Protein AF-T0L2G1-F1 (afdb_monomer_lite)

pLDDT: mean 83.81, std 11.99, range [35.91, 97.44]

Organism: NCBI:txid1037528

Radius of gyration: 76.55 Å; chains: 1; bounding box: 143×34×205 Å

Secondary structure (DSSP, 8-state):
---------HHHHHHHHHHHHHHHHHHHHHHHHHHHHHHHHHHHHHHHSTHHHHHHHHHHHHHHHHHHHHHHHHHHHHHHHHHHHH--TTS-------PPPHHHHHHHHHHHHHHHHHS---HHHHHHHHHHHHHHHHHHHHHHHHHHHHHHHHHHHHHHHHHHHHHHHHHHHHHHHHHHHHHHHHHHHHHHHS--PPPHHHHHHHHHHHHHHHHHHHHHHHHHHHHHHHHHHHHHHHHHHHHHHHHHHHHHHHHHHHHHHHHHHHHHHHHHHHHHH--THHHHHHHHHHHT----TTPBP---HHHHHHHHHTTPPPPSBGGGHHHHHHHHHHHHHHHHHHHHHHHHHHHHHHHHHHHHHHHHHT-

Structure (mmCIF, N/CA/C/O backbone):
data_AF-T0L2G1-F1
#
_entry.id   AF-T0L2G1-F1
#
loop_
_atom_site.group_PDB
_atom_site.id
_atom_site.type_symbol
_atom_site.label_atom_id
_atom_site.label_alt_id
_atom_site.label_comp_id
_atom_site.label_asym_id
_atom_site.label_entity_id
_atom_site.label_seq_id
_atom_site.pdbx_PDB_ins_code
_atom_site.Cartn_x
_atom_site.Cartn_y
_atom_site.Cartn_z
_atom_site.occupancy
_atom_site.B_iso_or_equiv
_atom_site.auth_seq_id
_atom_site.auth_comp_id
_atom_site.auth_asym_id
_atom_site.auth_atom_id
_atom_site.pdbx_PDB_model_num
ATOM 1 N N . MET A 1 1 ? -3.643 -5.800 53.943 1.00 37.44 1 MET A N 1
ATOM 2 C CA . MET A 1 1 ? -3.840 -4.510 53.245 1.00 37.44 1 MET A CA 1
ATOM 3 C C . MET A 1 1 ? -4.304 -4.781 51.818 1.00 37.44 1 MET A C 1
ATOM 5 O O . MET A 1 1 ? -3.492 -5.154 50.983 1.00 37.44 1 MET A O 1
ATOM 9 N N . LYS A 1 2 ? -5.612 -4.693 51.537 1.00 39.41 2 LYS A N 1
ATOM 10 C CA . LYS A 1 2 ? -6.119 -4.782 50.158 1.00 39.41 2 LYS A CA 1
ATOM 11 C C . LYS A 1 2 ? -6.003 -3.393 49.535 1.00 39.41 2 LYS A C 1
ATOM 13 O O . LYS A 1 2 ? -6.770 -2.500 49.874 1.00 39.41 2 LYS A O 1
ATOM 18 N N . SER A 1 3 ? -4.991 -3.226 48.688 1.00 35.91 3 SER A N 1
ATOM 19 C CA . SER A 1 3 ? -4.792 -2.050 47.841 1.00 35.91 3 SER A CA 1
ATOM 20 C C . SER A 1 3 ? -6.025 -1.866 46.951 1.00 35.91 3 SER A C 1
ATOM 22 O O . SER A 1 3 ? -6.256 -2.619 46.004 1.00 35.91 3 SER A O 1
ATOM 24 N N . SER A 1 4 ? -6.865 -0.901 47.323 1.00 38.59 4 SER A N 1
ATOM 25 C CA . SER A 1 4 ? -7.976 -0.405 46.519 1.00 38.59 4 SER A CA 1
ATOM 26 C C . SER A 1 4 ? -7.384 0.343 45.327 1.00 38.59 4 SER A C 1
ATOM 28 O O . SER A 1 4 ? -7.098 1.536 45.424 1.00 38.59 4 SER A O 1
ATOM 30 N N . LYS A 1 5 ? -7.166 -0.361 44.208 1.00 43.75 5 LYS A N 1
ATOM 31 C CA . LYS A 1 5 ? -6.850 0.293 42.933 1.00 43.75 5 LYS A CA 1
ATOM 32 C C . LYS A 1 5 ? -7.936 1.342 42.641 1.00 43.75 5 LYS A C 1
ATOM 34 O O . LYS A 1 5 ? -9.118 1.018 42.787 1.00 43.75 5 LYS A O 1
ATOM 39 N N . PRO A 1 6 ? -7.564 2.573 42.256 1.00 45.31 6 PRO A N 1
ATOM 40 C CA . PRO A 1 6 ? -8.529 3.620 41.954 1.00 45.31 6 PRO A CA 1
ATOM 41 C C . PRO A 1 6 ? -9.459 3.126 40.842 1.00 45.31 6 PRO A C 1
ATOM 43 O O . PRO A 1 6 ? -9.000 2.732 39.772 1.00 45.31 6 PRO A O 1
ATOM 46 N N . GLN A 1 7 ? -10.764 3.076 41.116 1.00 56.44 7 GLN A N 1
ATOM 47 C CA . GLN A 1 7 ? -11.756 2.678 40.123 1.00 56.44 7 GLN A CA 1
ATOM 48 C C . GLN A 1 7 ? -11.856 3.774 39.063 1.00 56.44 7 GLN A C 1
ATOM 50 O O . GLN A 1 7 ? -12.492 4.807 39.268 1.00 56.44 7 GLN A O 1
ATOM 55 N N . ILE A 1 8 ? -11.208 3.547 37.924 1.00 66.75 8 ILE A N 1
ATOM 56 C CA . ILE A 1 8 ? -11.302 4.422 36.761 1.00 66.75 8 ILE A CA 1
ATOM 57 C C . ILE A 1 8 ? -12.740 4.344 36.229 1.00 66.75 8 ILE A C 1
ATOM 59 O O . ILE A 1 8 ? -13.276 3.269 35.954 1.00 66.75 8 ILE A O 1
ATOM 63 N N . GLY A 1 9 ? -13.400 5.498 36.126 1.00 78.19 9 GLY A N 1
ATOM 64 C CA . GLY A 1 9 ? -14.769 5.582 35.629 1.00 78.19 9 GLY A CA 1
ATOM 65 C C . GLY A 1 9 ? -14.863 5.242 34.138 1.00 78.19 9 GLY A C 1
ATOM 66 O O . GLY A 1 9 ? -13.957 5.519 33.357 1.00 78.19 9 GLY A O 1
ATOM 67 N N . MET A 1 10 ? -16.010 4.717 33.700 1.00 83.69 10 MET A N 1
ATOM 68 C CA . MET A 1 10 ? -16.223 4.287 32.308 1.00 83.69 10 MET A CA 1
ATOM 69 C C . MET A 1 10 ? -16.068 5.410 31.266 1.00 83.69 10 MET A C 1
ATOM 71 O O . MET A 1 10 ? -15.786 5.136 30.102 1.00 83.69 10 MET A O 1
ATOM 75 N N . LYS A 1 11 ? -16.228 6.678 31.671 1.00 86.25 11 LYS A N 1
ATOM 76 C CA . LYS A 1 11 ? -15.910 7.843 30.828 1.00 86.25 11 LYS A CA 1
ATOM 77 C C . LYS A 1 11 ? -14.403 7.980 30.585 1.00 86.25 11 LYS A C 1
ATOM 79 O O . LYS A 1 11 ? -14.011 8.211 29.449 1.00 86.25 11 LYS A O 1
ATOM 84 N N . ALA A 1 12 ? -13.580 7.787 31.615 1.00 88.94 12 ALA A N 1
ATOM 85 C CA . ALA A 1 12 ? -12.127 7.881 31.509 1.00 88.94 12 ALA A CA 1
ATOM 86 C C . ALA A 1 12 ? -11.549 6.750 30.642 1.00 88.94 12 ALA A C 1
ATOM 88 O O . ALA A 1 12 ? -10.765 7.032 29.746 1.00 88.94 12 ALA A O 1
ATOM 89 N N . LEU A 1 13 ? -12.037 5.509 30.795 1.00 89.75 13 LEU A N 1
ATOM 90 C CA . LEU A 1 13 ? -11.637 4.387 29.924 1.00 89.75 13 LEU A CA 1
ATOM 91 C C . LEU A 1 13 ? -11.962 4.644 28.442 1.00 89.75 13 LEU A C 1
ATOM 93 O O . LEU A 1 13 ? -11.184 4.305 27.554 1.00 89.75 13 LEU A O 1
ATOM 97 N N . LYS A 1 14 ? -13.124 5.250 28.158 1.00 88.81 14 LYS A N 1
ATOM 98 C CA . LYS A 1 14 ? -13.506 5.623 26.788 1.00 88.81 14 LYS A CA 1
ATOM 99 C C . LYS A 1 14 ? -12.628 6.739 26.227 1.00 88.81 14 LYS A C 1
ATOM 101 O O . LYS A 1 14 ? -12.286 6.671 25.052 1.00 88.81 14 LYS A O 1
ATOM 106 N N . GLN A 1 15 ? -12.289 7.739 27.040 1.00 91.94 15 GLN A N 1
ATOM 107 C CA . GLN A 1 15 ? -11.407 8.825 26.619 1.00 91.94 15 GLN A CA 1
ATOM 108 C C . GLN A 1 15 ? -10.004 8.298 26.308 1.00 91.94 15 GLN A C 1
ATOM 110 O O . GLN A 1 15 ? -9.495 8.554 25.226 1.00 91.94 15 GLN A O 1
ATOM 115 N N . GLU A 1 16 ? -9.448 7.452 27.177 1.00 93.06 16 GLU A N 1
ATOM 116 C CA . GLU A 1 16 ? -8.145 6.818 26.953 1.00 93.06 16 GLU A CA 1
ATOM 117 C C . GLU A 1 16 ? -8.124 5.996 25.652 1.00 93.06 16 GLU A C 1
ATOM 119 O O . GLU A 1 16 ? -7.156 6.033 24.899 1.00 93.06 16 GLU A O 1
ATOM 124 N N . MET A 1 17 ? -9.221 5.306 25.327 1.00 91.94 17 MET A N 1
ATOM 125 C CA . MET A 1 17 ? -9.374 4.622 24.039 1.00 91.94 17 MET A CA 1
ATOM 126 C C . MET A 1 17 ? -9.345 5.572 22.832 1.00 91.94 17 MET A C 1
ATOM 128 O O . MET A 1 17 ? -8.819 5.204 21.781 1.00 91.94 17 MET A O 1
ATOM 132 N N . ILE A 1 18 ? -9.954 6.754 22.945 1.00 92.88 18 ILE A N 1
ATOM 133 C CA . ILE A 1 18 ? -9.951 7.766 21.880 1.00 92.88 18 ILE A CA 1
ATOM 134 C C . ILE A 1 18 ? -8.536 8.322 21.708 1.00 92.88 18 ILE A C 1
ATOM 136 O O . ILE A 1 18 ? -8.046 8.388 20.581 1.00 92.88 18 ILE A O 1
ATOM 140 N N . ASP A 1 19 ? -7.868 8.641 22.815 1.00 93.75 19 ASP A N 1
ATOM 141 C CA . ASP A 1 19 ? -6.513 9.192 22.819 1.00 93.75 19 ASP A CA 1
ATOM 142 C C . ASP A 1 19 ? -5.513 8.192 22.213 1.00 93.75 19 ASP A C 1
ATOM 144 O O . ASP A 1 19 ? -4.744 8.549 21.322 1.00 93.75 19 ASP A O 1
ATOM 148 N N . LEU A 1 20 ? -5.603 6.905 22.582 1.00 93.81 20 LEU A N 1
ATOM 149 C CA . LEU A 1 20 ? -4.788 5.841 21.982 1.00 93.81 20 LEU A CA 1
ATOM 150 C C . LEU A 1 20 ? -4.988 5.735 20.469 1.00 93.81 20 LEU A C 1
ATOM 152 O O . LEU A 1 20 ? -4.020 5.548 19.736 1.00 93.81 20 LEU A O 1
ATOM 156 N N . LYS A 1 21 ? -6.226 5.855 19.978 1.00 92.31 21 LYS A N 1
ATOM 157 C CA . LYS A 1 21 ? -6.499 5.820 18.533 1.00 92.31 21 LYS A CA 1
ATOM 158 C C . LYS A 1 21 ? -5.936 7.042 17.814 1.00 92.31 21 LYS A C 1
ATOM 160 O O . LYS A 1 21 ? -5.400 6.898 16.717 1.00 92.31 21 LYS A O 1
ATOM 165 N N . ALA A 1 22 ? -6.033 8.220 18.425 1.00 94.19 22 ALA A N 1
ATOM 166 C CA . ALA A 1 22 ? -5.450 9.440 17.880 1.00 94.19 22 ALA A CA 1
ATOM 167 C C . ALA A 1 22 ? -3.919 9.339 17.797 1.00 94.19 22 ALA A C 1
ATOM 169 O O . ALA A 1 22 ? -3.332 9.688 16.776 1.00 94.19 22 ALA A O 1
ATOM 170 N N . ASP A 1 23 ? -3.268 8.802 18.826 1.00 93.19 23 ASP A N 1
ATOM 171 C CA . ASP A 1 23 ? -1.816 8.618 18.831 1.00 93.19 23 ASP A CA 1
ATOM 172 C C . ASP A 1 23 ? -1.356 7.529 17.850 1.00 93.19 23 ASP A C 1
ATOM 174 O O . ASP A 1 23 ? -0.363 7.721 17.148 1.00 93.19 23 ASP A O 1
ATOM 178 N N . GLN A 1 24 ? -2.116 6.435 17.700 1.00 92.81 24 GLN A N 1
ATOM 179 C CA . GLN A 1 24 ? -1.870 5.453 16.635 1.00 92.81 24 GLN A CA 1
ATOM 180 C C . GLN A 1 24 ? -1.918 6.101 15.241 1.00 92.81 24 GLN A C 1
ATOM 182 O O . GLN A 1 24 ? -1.085 5.774 14.396 1.00 92.81 24 GLN A O 1
ATOM 187 N N . HIS A 1 25 ? -2.858 7.024 15.005 1.00 93.81 25 HIS A N 1
ATOM 188 C CA . HIS A 1 25 ? -2.949 7.760 13.742 1.00 93.81 25 HIS A CA 1
ATOM 189 C C . HIS A 1 25 ? -1.744 8.682 13.523 1.00 93.81 25 HIS A C 1
ATOM 191 O O . HIS A 1 25 ? -1.166 8.684 12.438 1.00 93.81 25 HIS A O 1
ATOM 197 N N . LYS A 1 26 ? -1.304 9.411 14.557 1.00 95.56 26 LYS A N 1
ATOM 198 C CA . LYS A 1 26 ? -0.092 10.247 14.480 1.00 95.56 26 LYS A CA 1
ATOM 199 C C . LYS A 1 26 ? 1.146 9.424 14.126 1.00 95.56 26 LYS A C 1
ATOM 201 O O . LYS A 1 26 ? 1.966 9.864 13.326 1.00 95.56 26 LYS A O 1
ATOM 206 N N . PHE A 1 27 ? 1.288 8.222 14.690 1.00 94.00 27 PHE A N 1
ATOM 207 C CA . PHE A 1 27 ? 2.389 7.329 14.322 1.00 94.00 27 PHE A CA 1
ATOM 208 C C . PHE A 1 27 ? 2.310 6.881 12.861 1.00 94.00 27 PHE A C 1
ATOM 210 O O . PHE A 1 27 ? 3.346 6.802 12.208 1.00 94.00 27 PHE A O 1
ATOM 217 N N . ASP A 1 28 ? 1.113 6.640 12.321 1.00 93.69 28 ASP A N 1
ATOM 218 C CA . ASP A 1 28 ? 0.946 6.310 10.900 1.00 93.69 28 ASP A CA 1
ATOM 219 C C . ASP A 1 28 ? 1.347 7.464 9.977 1.00 93.69 28 ASP A C 1
ATOM 221 O O . ASP A 1 28 ? 1.986 7.236 8.948 1.00 93.69 28 ASP A O 1
ATOM 225 N N . GLU A 1 29 ? 1.020 8.701 10.345 1.00 96.25 29 GLU A N 1
ATOM 226 C CA . GLU A 1 29 ? 1.455 9.893 9.611 1.00 96.25 29 GLU A CA 1
ATOM 227 C C . GLU A 1 29 ? 2.978 10.061 9.658 1.00 96.25 29 GLU A C 1
ATOM 229 O O . GLU A 1 29 ? 3.604 10.248 8.615 1.00 96.25 29 GLU A O 1
ATOM 234 N N . GLN A 1 30 ? 3.591 9.911 10.837 1.00 95.69 30 GLN A N 1
ATOM 235 C CA . GLN A 1 30 ? 5.048 9.997 10.998 1.00 95.69 30 GLN A CA 1
ATOM 236 C C . GLN A 1 30 ? 5.790 8.897 10.232 1.00 95.69 30 GLN A C 1
ATOM 238 O O . GLN A 1 30 ? 6.819 9.163 9.612 1.00 95.69 30 GLN A O 1
ATOM 243 N N . ILE A 1 31 ? 5.270 7.664 10.236 1.00 95.88 31 ILE A N 1
ATOM 244 C CA . ILE A 1 31 ? 5.841 6.563 9.451 1.00 95.88 31 ILE A CA 1
ATOM 245 C C . ILE A 1 31 ? 5.812 6.913 7.962 1.00 95.88 31 ILE A C 1
ATOM 247 O O . ILE A 1 31 ? 6.848 6.809 7.309 1.00 95.88 31 ILE A O 1
ATOM 251 N N . LYS A 1 32 ? 4.672 7.387 7.441 1.00 96.50 32 LYS A N 1
ATOM 252 C CA . LYS A 1 32 ? 4.561 7.816 6.038 1.00 96.50 32 LYS A CA 1
ATOM 253 C C . LYS A 1 32 ? 5.524 8.954 5.707 1.00 96.50 32 LYS A C 1
ATOM 255 O O . LYS A 1 32 ? 6.138 8.951 4.645 1.00 96.50 32 LYS A O 1
ATOM 260 N N . GLU A 1 33 ? 5.682 9.921 6.607 1.00 96.81 33 GLU A N 1
ATOM 261 C CA . GLU A 1 33 ? 6.628 11.022 6.425 1.00 96.81 33 GLU A CA 1
ATOM 262 C C . GLU A 1 33 ? 8.075 10.512 6.329 1.00 96.81 33 GLU A C 1
ATOM 264 O O . GLU A 1 33 ? 8.823 10.924 5.441 1.00 96.81 33 GLU A O 1
ATOM 269 N N . TYR A 1 34 ? 8.479 9.587 7.205 1.00 96.06 34 TYR A N 1
ATOM 270 C CA . TYR A 1 34 ? 9.807 8.976 7.142 1.00 96.06 34 TYR A CA 1
ATOM 271 C C . TYR A 1 34 ? 10.000 8.110 5.896 1.00 96.06 34 TYR A C 1
ATOM 273 O O . TYR A 1 34 ? 11.074 8.161 5.299 1.00 96.06 34 TYR A O 1
ATOM 281 N N . GLU A 1 35 ? 8.983 7.364 5.464 1.00 95.06 35 GLU A N 1
ATOM 282 C CA . GLU A 1 35 ? 9.017 6.593 4.215 1.00 95.06 35 GLU A CA 1
ATOM 283 C C . GLU A 1 35 ? 9.220 7.515 3.002 1.00 95.06 35 GLU A C 1
ATOM 285 O O . GLU A 1 35 ? 10.118 7.270 2.192 1.00 95.06 35 GLU A O 1
ATOM 290 N N . ASN A 1 36 ? 8.497 8.637 2.936 1.00 95.69 36 ASN A N 1
ATOM 291 C CA . ASN A 1 36 ? 8.672 9.644 1.887 1.00 95.69 36 ASN A CA 1
ATOM 292 C C . ASN A 1 36 ? 10.082 10.259 1.905 1.00 95.69 36 ASN A C 1
ATOM 294 O O . ASN A 1 36 ? 10.729 10.348 0.862 1.00 95.69 36 ASN A O 1
ATOM 298 N N . LYS A 1 37 ? 10.609 10.615 3.086 1.00 95.00 37 LYS A N 1
ATOM 299 C CA . LYS A 1 37 ? 11.986 11.129 3.224 1.00 95.00 37 LYS A CA 1
ATOM 300 C C . LYS A 1 37 ? 13.028 10.112 2.762 1.00 95.00 37 LYS A C 1
ATOM 302 O O . LYS A 1 37 ? 13.999 10.482 2.107 1.00 95.00 37 LYS A O 1
ATOM 307 N N . ILE A 1 38 ? 12.834 8.828 3.068 1.00 93.06 38 ILE A N 1
ATOM 308 C CA . ILE A 1 38 ? 13.707 7.753 2.579 1.00 93.06 38 ILE A CA 1
ATOM 309 C C . ILE A 1 38 ? 13.689 7.699 1.049 1.00 93.06 38 ILE A C 1
ATOM 311 O O . ILE A 1 38 ? 14.748 7.559 0.434 1.00 93.06 38 ILE A O 1
ATOM 315 N N . GLU A 1 39 ? 12.518 7.801 0.419 1.00 92.50 39 GLU A N 1
ATOM 316 C CA . GLU A 1 39 ? 12.428 7.826 -1.041 1.00 92.50 39 GLU A CA 1
ATOM 317 C C . GLU A 1 39 ? 13.127 9.038 -1.655 1.00 92.50 39 GLU A C 1
ATOM 319 O O . GLU A 1 39 ? 13.846 8.892 -2.645 1.00 92.50 39 GLU A O 1
ATOM 324 N N . GLU A 1 40 ? 12.952 10.224 -1.077 1.00 93.25 40 GLU A N 1
ATOM 325 C CA . GLU A 1 40 ? 13.619 11.444 -1.536 1.00 93.25 40 GLU A CA 1
ATOM 326 C C . GLU A 1 40 ? 15.140 11.328 -1.447 1.00 93.25 40 GLU A C 1
ATOM 328 O O . GLU A 1 40 ? 15.833 11.633 -2.421 1.00 93.25 40 GLU A O 1
ATOM 333 N N . ILE A 1 41 ? 15.659 10.810 -0.330 1.00 90.88 41 ILE A N 1
ATOM 334 C CA . ILE A 1 41 ? 17.094 10.559 -0.158 1.00 90.88 41 ILE A CA 1
ATOM 335 C C . ILE A 1 41 ? 17.581 9.561 -1.207 1.00 90.88 41 ILE A C 1
ATOM 337 O O . ILE A 1 41 ? 18.552 9.843 -1.899 1.00 90.88 41 ILE A O 1
ATOM 341 N N . LYS A 1 42 ? 16.871 8.446 -1.425 1.00 89.00 42 LYS A N 1
ATOM 342 C CA . LYS A 1 42 ? 17.232 7.469 -2.468 1.00 89.00 42 LYS A CA 1
ATOM 343 C C . LYS A 1 42 ? 17.261 8.090 -3.866 1.00 89.00 42 LYS A C 1
ATOM 345 O O . LYS A 1 42 ? 18.154 7.781 -4.652 1.00 89.00 42 LYS A O 1
ATOM 350 N N . ARG A 1 43 ? 16.303 8.964 -4.196 1.00 89.06 43 ARG A N 1
ATOM 351 C CA . ARG A 1 43 ? 16.278 9.683 -5.484 1.00 89.06 43 ARG A CA 1
ATOM 352 C C . ARG A 1 43 ? 17.443 10.666 -5.599 1.00 89.06 43 ARG A C 1
ATOM 354 O O . ARG A 1 43 ? 18.025 10.774 -6.676 1.00 89.06 43 ARG A O 1
ATOM 361 N N . SER A 1 44 ? 17.774 11.372 -4.519 1.00 88.88 44 SER A N 1
ATOM 362 C CA . SER A 1 44 ? 18.917 12.287 -4.455 1.00 88.88 44 SER A CA 1
ATOM 363 C C . SER A 1 44 ? 20.241 11.534 -4.612 1.00 88.88 44 SER A C 1
ATOM 365 O O . SER A 1 44 ? 21.028 11.860 -5.497 1.00 88.88 44 SER A O 1
ATOM 367 N N . ASP A 1 45 ? 20.438 10.456 -3.853 1.00 86.31 45 ASP A N 1
ATOM 368 C CA . ASP A 1 45 ? 21.618 9.589 -3.920 1.00 86.31 45 ASP A CA 1
ATOM 369 C C . ASP A 1 45 ? 21.780 8.969 -5.314 1.00 86.31 45 ASP A C 1
ATOM 371 O O . ASP A 1 45 ? 22.889 8.899 -5.839 1.00 86.31 45 ASP A O 1
ATOM 375 N N . ALA A 1 46 ? 20.679 8.576 -5.963 1.00 84.94 46 ALA A N 1
ATOM 376 C CA . ALA A 1 46 ? 20.711 8.069 -7.332 1.00 84.94 46 ALA A CA 1
ATOM 377 C C . ALA A 1 46 ? 21.166 9.131 -8.347 1.00 84.94 46 ALA A C 1
ATOM 379 O O . ALA A 1 46 ? 21.905 8.799 -9.271 1.00 84.94 46 ALA A O 1
ATOM 380 N N . LYS A 1 47 ? 20.755 10.397 -8.181 1.00 84.56 47 LYS A N 1
ATOM 381 C CA . LYS A 1 47 ? 21.167 11.517 -9.051 1.00 84.56 47 LYS A CA 1
ATOM 382 C C . LYS A 1 47 ? 22.605 11.968 -8.794 1.00 84.56 47 LYS A C 1
ATOM 384 O O . LYS A 1 47 ? 23.315 12.289 -9.739 1.00 84.56 47 LYS A O 1
ATOM 389 N N . ASN A 1 48 ? 23.029 11.963 -7.533 1.00 85.00 48 ASN A N 1
ATOM 390 C CA . ASN A 1 48 ? 24.384 12.331 -7.117 1.00 85.00 48 ASN A CA 1
ATOM 391 C C . ASN A 1 48 ? 25.377 11.168 -7.252 1.00 85.00 48 ASN A C 1
ATOM 393 O O . ASN A 1 48 ? 26.571 11.331 -7.001 1.00 85.00 48 ASN A O 1
ATOM 397 N N . SER A 1 49 ? 24.897 9.985 -7.641 1.00 85.00 49 SER A N 1
ATOM 398 C CA . SER A 1 49 ? 25.739 8.823 -7.865 1.00 85.00 49 SER A CA 1
ATOM 399 C C . SER A 1 49 ? 26.738 9.095 -8.995 1.00 85.00 49 SER A C 1
ATOM 401 O O . SER A 1 49 ? 26.330 9.542 -10.070 1.00 85.00 49 SER A O 1
ATOM 403 N N . PRO A 1 50 ? 28.012 8.695 -8.842 1.00 84.38 50 PRO A N 1
ATOM 404 C CA . PRO A 1 50 ? 28.988 8.705 -9.935 1.00 84.38 50 PRO A CA 1
ATOM 405 C C . PRO A 1 50 ? 28.536 7.906 -11.173 1.00 84.38 50 PRO A C 1
ATOM 407 O O . PRO A 1 50 ? 29.031 8.131 -12.274 1.00 84.38 50 PRO A O 1
ATOM 410 N N . LYS A 1 51 ? 27.560 6.996 -11.017 1.00 88.38 51 LYS A N 1
ATOM 411 C CA . LYS A 1 51 ? 26.959 6.214 -12.110 1.00 88.38 51 LYS A CA 1
ATOM 412 C C . LYS A 1 51 ? 26.002 7.035 -12.975 1.00 88.38 51 LYS A C 1
ATOM 414 O O . LYS A 1 51 ? 25.853 6.747 -14.159 1.00 88.38 51 LYS A O 1
ATOM 419 N N . TYR A 1 52 ? 25.342 8.045 -12.408 1.00 88.62 52 TYR A N 1
ATOM 420 C CA . TYR A 1 52 ? 24.323 8.836 -13.098 1.00 88.62 52 TYR A CA 1
ATOM 421 C C . TYR A 1 52 ? 24.824 9.530 -14.381 1.00 88.62 52 TYR A C 1
ATOM 423 O O . TYR A 1 52 ? 24.175 9.369 -15.423 1.00 88.62 52 TYR A O 1
ATOM 431 N N . PRO A 1 53 ? 25.968 10.249 -14.379 1.00 90.31 53 PRO A N 1
ATOM 432 C CA . PRO A 1 53 ? 26.492 10.856 -15.602 1.00 90.31 53 PRO A CA 1
ATOM 433 C C . PRO A 1 53 ? 26.873 9.807 -16.655 1.00 90.31 53 PRO A C 1
ATOM 435 O O . PRO A 1 53 ? 26.562 9.996 -17.828 1.00 90.31 53 PRO A O 1
ATOM 438 N N . LEU A 1 54 ? 27.457 8.669 -16.255 1.00 91.62 54 LEU A N 1
ATOM 439 C CA . LEU A 1 54 ? 27.815 7.577 -17.174 1.00 91.62 54 LEU A CA 1
ATOM 440 C C . LEU A 1 54 ? 26.577 6.953 -17.833 1.00 91.62 54 LEU A C 1
ATOM 442 O O . LEU A 1 54 ? 26.560 6.717 -19.040 1.00 91.62 54 LEU A O 1
ATOM 446 N N . LEU A 1 55 ? 25.513 6.729 -17.058 1.00 90.94 55 LEU A N 1
ATOM 447 C CA . LEU A 1 55 ? 24.241 6.215 -17.568 1.00 90.94 55 LEU A CA 1
ATOM 448 C C . LEU A 1 55 ? 23.560 7.203 -18.521 1.00 90.94 55 LEU A C 1
ATOM 450 O O . LEU A 1 55 ? 23.003 6.786 -19.536 1.00 90.94 55 LEU A O 1
ATOM 454 N N . THR A 1 56 ? 23.602 8.498 -18.207 1.00 92.50 56 THR A N 1
ATOM 455 C CA . THR A 1 56 ? 23.035 9.552 -19.063 1.00 92.50 56 THR A CA 1
ATOM 456 C C . THR A 1 56 ? 23.801 9.642 -20.378 1.00 92.50 56 THR A C 1
ATOM 458 O O . THR A 1 56 ? 23.197 9.532 -21.443 1.00 92.50 56 THR A O 1
ATOM 461 N N . LYS A 1 57 ? 25.135 9.682 -20.309 1.00 94.50 57 LYS A N 1
ATOM 462 C CA . LYS A 1 57 ? 26.006 9.673 -21.485 1.00 94.50 57 LYS A CA 1
ATOM 463 C C . LYS A 1 57 ? 25.789 8.429 -22.350 1.00 94.50 57 LYS A C 1
ATOM 465 O O . LYS A 1 57 ? 25.659 8.536 -23.562 1.00 94.50 57 LYS A O 1
ATOM 470 N N . ASN A 1 58 ? 25.652 7.245 -21.751 1.00 94.38 58 ASN A N 1
ATOM 471 C CA . ASN A 1 58 ? 25.334 6.027 -22.504 1.00 94.38 58 ASN A CA 1
ATOM 472 C C . ASN A 1 58 ? 23.974 6.102 -23.212 1.00 94.38 58 ASN A C 1
ATOM 474 O O . ASN A 1 58 ? 23.833 5.550 -24.303 1.00 94.38 58 ASN A O 1
ATOM 478 N N . LYS A 1 59 ? 22.962 6.764 -22.635 1.00 94.75 59 LYS A N 1
ATOM 479 C CA . LYS A 1 59 ? 21.678 6.980 -23.324 1.00 94.75 59 LYS A CA 1
ATOM 480 C C . LYS A 1 59 ? 21.848 7.884 -24.543 1.00 94.75 59 LYS A C 1
ATOM 482 O O . LYS A 1 59 ? 21.335 7.539 -25.602 1.00 94.75 59 LYS A O 1
ATOM 487 N N . GLU A 1 60 ? 22.589 8.979 -24.404 1.00 96.00 60 GLU A N 1
ATOM 488 C CA . GLU A 1 60 ? 22.900 9.902 -25.504 1.00 96.00 60 GLU A CA 1
ATOM 489 C C . GLU A 1 60 ? 23.669 9.191 -26.625 1.00 96.00 60 GLU A C 1
ATOM 491 O O . GLU A 1 60 ? 23.214 9.185 -27.766 1.00 96.00 60 GLU A O 1
ATOM 496 N N . LEU A 1 61 ? 24.749 8.475 -26.292 1.00 96.31 61 LEU A N 1
ATOM 497 C CA . LEU A 1 61 ? 25.533 7.690 -27.254 1.00 96.31 61 LEU A CA 1
ATOM 498 C C . LEU A 1 61 ? 24.668 6.662 -28.001 1.00 96.31 61 LEU A C 1
ATOM 500 O O . LEU A 1 61 ? 24.810 6.482 -29.209 1.00 96.31 61 LEU A O 1
ATOM 504 N N . ASN A 1 62 ? 23.733 6.001 -27.310 1.00 96.00 62 ASN A N 1
ATOM 505 C CA . ASN A 1 62 ? 22.800 5.070 -27.947 1.00 96.00 62 ASN A CA 1
ATOM 506 C C . ASN A 1 62 ? 21.822 5.764 -28.906 1.00 96.00 62 ASN A C 1
ATOM 508 O O . ASN A 1 62 ? 21.459 5.170 -29.922 1.00 96.00 62 ASN A O 1
ATOM 512 N N . LEU A 1 63 ? 21.381 6.990 -28.605 1.00 96.81 63 LEU A N 1
ATOM 513 C CA . LEU A 1 63 ? 20.553 7.778 -29.523 1.00 96.81 63 LEU A CA 1
ATOM 514 C C . LEU A 1 63 ? 21.350 8.161 -30.773 1.00 96.81 63 LEU A C 1
ATOM 516 O O . LEU A 1 63 ? 20.878 7.911 -31.880 1.00 96.81 63 LEU A O 1
ATOM 520 N N . THR A 1 64 ? 22.583 8.641 -30.609 1.00 96.81 64 THR A N 1
ATOM 521 C CA . THR A 1 64 ? 23.477 8.957 -31.734 1.00 96.81 64 THR A CA 1
ATOM 522 C C . THR A 1 64 ? 23.761 7.727 -32.598 1.00 96.81 64 THR A C 1
ATOM 524 O O . THR A 1 64 ? 23.681 7.797 -33.819 1.00 96.81 64 THR A O 1
ATOM 527 N N . ILE A 1 65 ? 24.018 6.557 -31.998 1.00 96.56 65 ILE A N 1
ATOM 528 C CA . ILE A 1 65 ? 24.205 5.309 -32.758 1.00 96.56 65 ILE A CA 1
ATOM 529 C C . ILE A 1 65 ? 22.958 4.967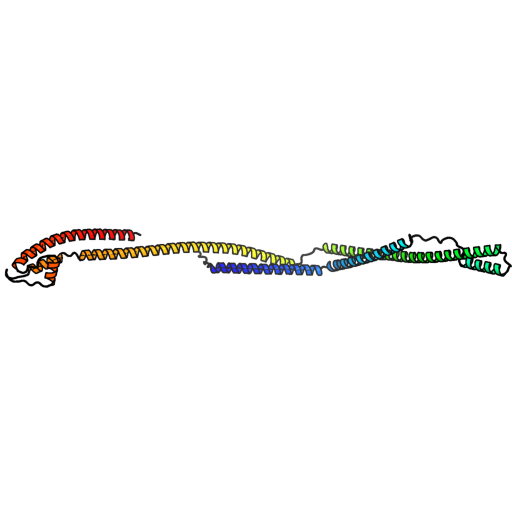 -33.582 1.00 96.56 65 ILE A C 1
ATOM 531 O O . ILE A 1 65 ? 23.096 4.518 -34.719 1.00 96.56 65 ILE A O 1
ATOM 535 N N . LYS A 1 66 ? 21.749 5.157 -33.038 1.00 97.44 66 LYS A N 1
ATOM 536 C CA . LYS A 1 66 ? 20.504 4.908 -33.784 1.00 97.44 66 LYS A CA 1
ATOM 537 C C . LYS A 1 66 ? 20.379 5.826 -34.998 1.00 97.44 66 LYS A C 1
ATOM 539 O O . LYS A 1 66 ? 20.019 5.345 -36.068 1.00 97.44 66 LYS A O 1
ATOM 544 N N . GLU A 1 67 ? 20.714 7.103 -34.847 1.00 97.19 67 GLU A N 1
ATOM 545 C CA . GLU A 1 67 ? 20.723 8.069 -35.949 1.00 97.19 67 GLU A CA 1
ATOM 546 C C . GLU A 1 67 ? 21.753 7.691 -37.024 1.00 97.19 67 GLU A C 1
ATOM 548 O O . GLU A 1 67 ? 21.407 7.564 -38.196 1.00 97.19 67 GLU A O 1
ATOM 553 N N . LEU A 1 68 ? 22.992 7.373 -36.630 1.00 96.56 68 LEU A N 1
ATOM 554 C CA . LEU A 1 68 ? 24.031 6.922 -37.564 1.00 96.56 68 LEU A CA 1
ATOM 555 C C . LEU A 1 68 ? 23.648 5.625 -38.290 1.00 96.56 68 LEU A C 1
ATOM 557 O O . LEU A 1 68 ? 23.965 5.457 -39.467 1.00 96.56 68 LEU A O 1
ATOM 561 N N . LEU A 1 69 ? 22.962 4.699 -37.612 1.00 96.50 69 LEU A N 1
ATOM 562 C CA . LEU A 1 69 ? 22.434 3.485 -38.237 1.00 96.50 69 LEU A CA 1
ATOM 563 C C . LEU A 1 69 ? 21.351 3.801 -39.275 1.00 96.50 69 LEU A C 1
ATOM 565 O O . LEU A 1 69 ? 21.330 3.139 -40.313 1.00 96.50 69 LEU A O 1
ATOM 569 N N . SER A 1 70 ? 20.502 4.801 -39.019 1.00 96.75 70 SER A N 1
ATOM 570 C CA . SER A 1 70 ? 19.514 5.297 -39.984 1.00 96.75 70 SER A CA 1
ATOM 571 C C . SER A 1 70 ? 20.201 5.902 -41.206 1.00 96.75 70 SER A C 1
ATOM 573 O O . SER A 1 70 ? 19.960 5.451 -42.320 1.00 96.75 70 SER A O 1
ATOM 575 N N . ASN A 1 71 ? 21.157 6.813 -41.003 1.00 95.88 71 ASN A N 1
ATOM 576 C CA . ASN A 1 71 ? 21.911 7.441 -42.096 1.00 95.88 71 ASN A CA 1
ATOM 577 C C . ASN A 1 71 ? 22.670 6.402 -42.931 1.00 95.88 71 ASN A C 1
ATOM 579 O O . ASN A 1 71 ? 22.725 6.474 -44.156 1.00 95.88 71 ASN A O 1
ATOM 583 N N . ARG A 1 72 ? 23.243 5.387 -42.273 1.00 96.69 72 ARG A N 1
ATOM 584 C CA . ARG A 1 72 ? 23.927 4.291 -42.964 1.00 96.69 72 ARG A CA 1
ATOM 585 C C . ARG A 1 72 ? 22.958 3.464 -43.802 1.00 96.69 72 ARG A C 1
ATOM 587 O O . ARG A 1 72 ? 23.337 3.028 -44.884 1.00 96.69 72 ARG A O 1
ATOM 594 N N . LYS A 1 73 ? 21.739 3.237 -43.306 1.00 96.31 73 LYS A N 1
ATOM 595 C CA . LYS A 1 73 ? 20.683 2.567 -44.065 1.00 96.31 73 LYS A CA 1
ATOM 596 C C . LYS A 1 73 ? 20.299 3.385 -45.299 1.00 96.31 73 LYS A C 1
ATOM 598 O O . LYS A 1 73 ? 20.332 2.835 -46.385 1.00 96.31 73 LYS A O 1
ATOM 603 N N . GLU A 1 74 ? 20.079 4.690 -45.160 1.00 96.38 74 GLU A N 1
ATOM 604 C CA . GLU A 1 74 ? 19.783 5.564 -46.306 1.00 96.38 74 GLU A CA 1
ATOM 605 C C . GLU A 1 74 ? 20.884 5.535 -47.375 1.00 96.38 74 GLU A C 1
ATOM 607 O O . GLU A 1 74 ? 20.599 5.597 -48.569 1.00 96.38 74 GLU A O 1
ATOM 612 N N . CYS A 1 75 ? 22.155 5.437 -46.972 1.00 94.00 75 CYS A N 1
ATOM 613 C CA . CYS A 1 75 ? 23.249 5.251 -47.922 1.00 94.00 75 CYS A CA 1
ATOM 614 C C . CYS A 1 75 ? 23.158 3.907 -48.657 1.00 94.00 75 CYS A C 1
ATOM 616 O O . CYS A 1 75 ? 23.402 3.880 -49.860 1.00 94.00 75 CYS A O 1
ATOM 618 N N . TYR A 1 76 ? 22.817 2.816 -47.963 1.00 95.25 76 TYR A N 1
ATOM 619 C CA . TYR A 1 76 ? 22.600 1.516 -48.605 1.00 95.25 76 TYR A CA 1
ATOM 620 C C . TYR A 1 76 ? 21.419 1.554 -49.572 1.00 95.25 76 TYR A C 1
ATOM 622 O O . TYR A 1 76 ? 21.585 1.115 -50.704 1.00 95.25 76 TYR A O 1
ATOM 630 N N . ASP A 1 77 ? 20.296 2.148 -49.167 1.00 95.88 77 ASP A N 1
ATOM 631 C CA . ASP A 1 77 ? 19.098 2.276 -50.001 1.00 95.88 77 ASP A CA 1
ATOM 632 C C . ASP A 1 77 ? 19.434 3.054 -51.295 1.00 95.88 77 ASP A C 1
ATOM 634 O O . ASP A 1 77 ? 19.154 2.596 -52.399 1.00 95.88 77 ASP A O 1
ATOM 638 N N . LYS A 1 78 ? 20.176 4.169 -51.197 1.00 94.81 78 LYS A N 1
ATOM 639 C CA . LYS A 1 78 ? 20.659 4.925 -52.374 1.00 94.81 78 LYS A CA 1
ATOM 640 C C . LYS A 1 78 ? 21.644 4.138 -53.243 1.00 94.81 78 LYS A C 1
ATOM 642 O O . LYS A 1 78 ? 21.688 4.327 -54.457 1.00 94.81 78 LYS A O 1
ATOM 647 N N . MET A 1 79 ? 22.493 3.305 -52.641 1.00 92.56 79 MET A N 1
ATOM 648 C CA . MET A 1 79 ? 23.405 2.442 -53.399 1.00 92.56 79 MET A CA 1
ATOM 649 C C . MET A 1 79 ? 22.639 1.353 -54.154 1.00 92.56 79 MET A C 1
ATOM 651 O O . MET A 1 79 ? 23.010 1.040 -55.285 1.00 92.56 79 MET A O 1
ATOM 655 N N . GLU A 1 80 ? 21.593 0.797 -53.545 1.00 92.88 80 GLU A N 1
ATOM 656 C CA . GLU A 1 80 ? 20.685 -0.172 -54.161 1.00 92.88 80 GLU A CA 1
ATOM 657 C C . GLU A 1 80 ? 19.939 0.471 -55.335 1.00 92.88 80 GLU A C 1
ATOM 659 O O . GLU A 1 80 ? 20.050 -0.031 -56.445 1.00 92.88 80 GLU A O 1
ATOM 664 N N . GLU A 1 81 ? 19.360 1.666 -55.159 1.00 93.62 81 GLU A N 1
ATOM 665 C CA . GLU A 1 81 ? 18.717 2.432 -56.243 1.00 93.62 81 GLU A CA 1
ATOM 666 C C . GLU A 1 81 ? 19.649 2.673 -57.446 1.00 93.62 81 GLU A C 1
ATOM 668 O O . GLU A 1 81 ? 19.248 2.530 -58.603 1.00 93.62 81 GLU A O 1
ATOM 673 N N . ILE A 1 82 ? 20.912 3.035 -57.194 1.00 90.81 82 ILE A N 1
ATOM 674 C CA . ILE A 1 82 ? 21.909 3.222 -58.259 1.00 90.81 82 ILE A CA 1
ATOM 675 C C . ILE A 1 82 ? 22.223 1.890 -58.956 1.00 90.81 82 ILE A C 1
ATOM 677 O O . ILE A 1 82 ? 22.378 1.857 -60.178 1.00 90.81 82 ILE A O 1
ATOM 681 N N . THR A 1 83 ? 22.323 0.803 -58.191 1.00 89.56 83 THR A N 1
ATOM 682 C CA . THR A 1 83 ? 22.616 -0.535 -58.723 1.00 89.56 83 THR A CA 1
ATOM 683 C C . THR A 1 83 ? 21.445 -1.063 -59.553 1.00 89.56 83 THR A C 1
ATOM 685 O O . THR A 1 83 ? 21.661 -1.615 -60.627 1.00 89.56 83 THR A O 1
ATOM 688 N N . ASP A 1 84 ? 20.207 -0.823 -59.127 1.00 90.69 84 ASP A N 1
ATOM 689 C CA . ASP A 1 84 ? 19.000 -1.192 -59.868 1.00 90.69 84 ASP A CA 1
ATOM 690 C C . ASP A 1 84 ? 18.877 -0.410 -61.182 1.00 90.69 84 ASP A C 1
ATOM 692 O O . ASP A 1 84 ? 18.489 -0.964 -62.213 1.00 90.69 84 ASP A O 1
ATOM 696 N N . ALA A 1 85 ? 19.240 0.877 -61.172 1.00 89.25 85 ALA A N 1
ATOM 697 C CA . ALA A 1 85 ? 19.150 1.738 -62.347 1.00 89.25 85 ALA A CA 1
ATOM 698 C C . ALA A 1 85 ? 20.236 1.463 -63.405 1.00 89.25 85 ALA A C 1
ATOM 700 O O . ALA A 1 85 ? 19.975 1.621 -64.600 1.00 89.25 85 ALA A O 1
ATOM 701 N N . TYR A 1 86 ? 21.451 1.084 -62.990 1.00 86.69 86 TYR A N 1
ATOM 702 C CA . TYR A 1 86 ? 22.620 1.010 -63.883 1.00 86.69 86 TYR A CA 1
ATOM 703 C C . TYR A 1 86 ? 23.340 -0.349 -63.897 1.00 86.69 86 TYR A C 1
ATOM 705 O O . TYR A 1 86 ? 24.290 -0.521 -64.661 1.00 86.69 86 TYR A O 1
ATOM 713 N N . GLY A 1 87 ? 22.885 -1.326 -63.112 1.00 82.12 87 GLY A N 1
ATOM 714 C CA . GLY A 1 87 ? 23.523 -2.632 -62.954 1.00 82.12 87 GLY A CA 1
ATOM 715 C C . GLY A 1 87 ? 24.710 -2.620 -61.983 1.00 82.12 87 GLY A C 1
ATOM 716 O O . GLY A 1 87 ? 24.915 -1.678 -61.218 1.00 82.12 87 GLY A O 1
ATOM 717 N N . ASP A 1 88 ? 25.509 -3.691 -61.997 1.00 78.50 88 ASP A N 1
ATOM 718 C CA . ASP A 1 88 ? 26.681 -3.829 -61.121 1.00 78.50 88 ASP A CA 1
ATOM 719 C C . ASP A 1 88 ? 27.811 -2.860 -61.523 1.00 78.50 88 ASP A C 1
ATOM 721 O O . ASP A 1 88 ? 28.680 -3.169 -62.340 1.00 78.50 88 ASP A O 1
ATOM 725 N N . LEU A 1 89 ? 27.818 -1.681 -60.897 1.00 76.19 89 LEU A N 1
ATOM 726 C CA . LEU A 1 89 ? 28.862 -0.657 -61.035 1.00 76.19 89 LEU A CA 1
ATOM 727 C C . LEU A 1 89 ? 30.134 -0.967 -60.222 1.00 76.19 89 LEU A C 1
ATOM 729 O O . LEU A 1 89 ? 31.094 -0.186 -60.234 1.00 76.19 89 LEU A O 1
ATOM 733 N N . GLY A 1 90 ? 30.160 -2.091 -59.494 1.00 63.62 90 GLY A N 1
ATOM 734 C CA . GLY A 1 90 ? 31.301 -2.539 -58.699 1.00 63.62 90 GLY A CA 1
ATOM 735 C C . GLY A 1 90 ? 32.485 -3.018 -59.543 1.00 63.62 90 GLY A C 1
ATOM 736 O O . GLY A 1 90 ? 33.613 -3.065 -59.041 1.00 63.62 90 GLY A O 1
ATOM 737 N N . GLN A 1 91 ? 32.253 -3.330 -60.822 1.00 62.41 91 GLN A N 1
ATOM 738 C CA . GLN A 1 91 ? 33.280 -3.743 -61.774 1.00 62.41 91 GLN A CA 1
ATOM 739 C C . GLN A 1 91 ? 33.741 -2.553 -62.626 1.00 62.41 91 GLN A C 1
ATOM 741 O O . GLN A 1 91 ? 32.938 -1.803 -63.176 1.00 62.41 91 GLN A O 1
ATOM 746 N N . LYS A 1 92 ? 35.062 -2.370 -62.774 1.00 55.59 92 LYS A N 1
ATOM 747 C CA . LYS A 1 92 ? 35.609 -1.418 -63.754 1.00 55.59 92 LYS A CA 1
ATOM 748 C C . LYS A 1 92 ? 35.163 -1.862 -65.148 1.00 55.59 92 LYS A C 1
ATOM 750 O O . LYS A 1 92 ? 35.637 -2.893 -65.629 1.00 55.59 92 LYS A O 1
ATOM 755 N N . HIS A 1 93 ? 34.285 -1.099 -65.797 1.00 52.47 93 HIS A N 1
ATOM 756 C CA . HIS A 1 93 ? 33.970 -1.320 -67.203 1.00 52.47 93 HIS A CA 1
ATOM 757 C C . HIS A 1 93 ? 35.270 -1.226 -68.010 1.00 52.47 93 HIS A C 1
ATOM 759 O O . HIS A 1 93 ? 35.939 -0.193 -68.014 1.00 52.47 93 HIS A O 1
ATOM 765 N N . LYS A 1 94 ? 35.661 -2.332 -68.657 1.00 50.72 94 LYS A N 1
ATOM 766 C CA . LYS A 1 94 ? 36.721 -2.318 -69.668 1.00 50.72 94 LYS A CA 1
ATOM 767 C C . LYS A 1 94 ? 36.272 -1.354 -70.761 1.00 50.72 94 LYS A C 1
ATOM 769 O O . LYS A 1 94 ? 35.178 -1.532 -71.293 1.00 50.72 94 LYS A O 1
ATOM 774 N N . GLU A 1 95 ? 37.094 -0.349 -71.053 1.00 51.28 95 GLU A N 1
ATOM 775 C CA . GLU A 1 95 ? 36.884 0.580 -72.165 1.00 51.28 95 GLU A CA 1
ATOM 776 C C . GLU A 1 95 ? 36.497 -0.219 -73.411 1.00 51.28 95 GLU A C 1
ATOM 778 O O . GLU A 1 95 ? 37.240 -1.094 -73.868 1.00 51.28 95 GLU A O 1
ATOM 783 N N . ALA A 1 96 ? 35.286 0.023 -73.910 1.00 49.16 96 ALA A N 1
ATOM 784 C CA . ALA A 1 96 ? 34.813 -0.632 -75.108 1.00 49.16 96 ALA A CA 1
ATOM 785 C C . ALA A 1 96 ? 35.705 -0.205 -76.283 1.00 49.16 96 ALA A C 1
ATOM 787 O O . ALA A 1 96 ? 35.833 0.973 -76.606 1.00 49.16 96 ALA A O 1
ATOM 788 N N . VAL A 1 97 ? 36.370 -1.215 -76.841 1.00 48.00 97 VAL A N 1
ATOM 789 C CA . VAL A 1 97 ? 36.926 -1.364 -78.189 1.00 48.00 97 VAL A CA 1
ATOM 790 C C . VAL A 1 97 ? 36.734 -0.158 -79.124 1.00 48.00 97 VAL A C 1
ATOM 792 O O . VAL A 1 97 ? 35.617 0.241 -79.426 1.00 48.00 97 VAL A O 1
ATOM 795 N N . ARG A 1 98 ? 37.868 0.337 -79.649 1.00 52.03 98 ARG A N 1
ATOM 796 C CA . ARG A 1 98 ? 38.031 1.277 -80.778 1.00 52.03 98 ARG A CA 1
ATOM 797 C C . ARG A 1 98 ? 36.857 1.274 -81.775 1.00 52.03 98 ARG A C 1
ATOM 799 O O . ARG A 1 98 ? 36.857 0.505 -82.735 1.00 52.03 98 ARG A O 1
ATOM 806 N N . TYR A 1 99 ? 35.944 2.224 -81.622 1.00 53.62 99 TYR A N 1
ATOM 807 C CA . TYR A 1 99 ? 35.146 2.747 -82.729 1.00 53.62 99 TYR A CA 1
ATOM 808 C C . TYR A 1 99 ? 35.974 3.796 -83.498 1.00 53.62 99 TYR A C 1
ATOM 810 O O . TYR A 1 99 ? 36.883 4.407 -82.928 1.00 53.62 99 TYR A O 1
ATOM 818 N N . MET A 1 100 ? 35.702 4.018 -84.794 1.00 57.56 100 MET A N 1
ATOM 819 C CA . MET A 1 100 ? 36.201 5.232 -85.465 1.00 57.56 100 MET A CA 1
ATOM 820 C C . MET A 1 100 ? 35.739 6.446 -84.654 1.00 57.56 100 MET A C 1
ATOM 822 O O . MET A 1 100 ? 34.567 6.514 -84.297 1.00 57.56 100 MET A O 1
ATOM 826 N N . SER A 1 101 ? 36.631 7.395 -84.357 1.00 76.31 101 SER A N 1
ATOM 827 C CA . SER A 1 101 ? 36.229 8.604 -83.636 1.00 76.31 101 SER A CA 1
ATOM 828 C C . SER A 1 101 ? 35.204 9.400 -84.452 1.00 76.31 101 SER A C 1
ATOM 830 O O . SER A 1 101 ? 35.199 9.362 -85.686 1.00 76.31 101 SER A O 1
ATOM 832 N N . THR A 1 102 ? 34.347 10.158 -83.770 1.00 78.62 102 THR A N 1
ATOM 833 C CA . THR A 1 102 ? 33.426 11.111 -84.413 1.00 78.62 102 THR A CA 1
ATOM 834 C C . THR A 1 102 ? 34.178 12.079 -85.335 1.00 78.62 102 THR A C 1
ATOM 836 O O . THR A 1 102 ? 33.709 12.385 -86.428 1.00 78.62 102 THR A O 1
ATOM 839 N N . GLU A 1 103 ? 35.404 12.456 -84.962 1.00 81.94 103 GLU A N 1
ATOM 840 C CA . GLU A 1 103 ? 36.332 13.254 -85.772 1.00 81.94 103 GLU A CA 1
ATOM 841 C C . GLU A 1 103 ? 36.776 12.546 -87.064 1.00 81.94 103 GLU A C 1
ATOM 843 O O . GLU A 1 103 ? 36.881 13.180 -88.116 1.00 81.94 103 GLU A O 1
ATOM 848 N N . ALA A 1 104 ? 37.020 11.231 -87.017 1.00 83.44 104 ALA A N 1
ATOM 849 C CA . ALA A 1 104 ? 37.369 10.437 -88.195 1.00 83.44 104 ALA A CA 1
ATOM 850 C C . ALA A 1 104 ? 36.179 10.300 -89.160 1.00 83.44 104 ALA A C 1
ATOM 852 O O . ALA A 1 104 ? 36.362 10.381 -90.376 1.00 83.44 104 ALA A O 1
ATOM 853 N N . ILE A 1 105 ? 34.959 10.169 -88.626 1.00 84.44 105 ILE A N 1
ATOM 854 C CA . ILE A 1 105 ? 33.718 10.187 -89.413 1.00 84.44 105 ILE A CA 1
ATOM 855 C C . ILE A 1 105 ? 33.518 11.558 -90.073 1.00 84.44 105 ILE A C 1
ATOM 857 O O . ILE A 1 105 ? 33.261 11.629 -91.275 1.00 84.44 105 ILE A O 1
ATOM 861 N N . ASP A 1 106 ? 33.707 12.649 -89.328 1.00 85.94 106 ASP A N 1
ATOM 862 C CA . ASP A 1 106 ? 33.583 14.013 -89.855 1.00 85.94 106 ASP A CA 1
ATOM 863 C C . ASP A 1 106 ? 34.629 14.319 -90.933 1.00 85.94 106 ASP A C 1
ATOM 865 O O . ASP A 1 106 ? 34.333 15.005 -91.915 1.00 85.94 106 ASP A O 1
ATOM 869 N N . LYS A 1 107 ? 35.843 13.776 -90.792 1.00 88.94 107 LYS A N 1
ATOM 870 C CA . LYS A 1 107 ? 36.880 13.853 -91.823 1.00 88.94 107 LYS A CA 1
ATOM 871 C C . LYS A 1 107 ? 36.465 13.102 -93.093 1.00 88.94 107 LYS A C 1
ATOM 873 O O . LYS A 1 107 ? 36.510 13.688 -94.170 1.00 88.94 107 LYS A O 1
ATOM 878 N N . ARG A 1 108 ? 35.969 11.864 -92.975 1.00 89.00 108 ARG A N 1
ATOM 879 C CA . ARG A 1 108 ? 35.513 11.067 -94.129 1.00 89.00 108 ARG A CA 1
ATOM 880 C C . ARG A 1 108 ? 34.318 11.702 -94.846 1.00 89.00 108 ARG A C 1
ATOM 882 O O . ARG A 1 108 ? 34.287 11.716 -96.071 1.00 89.00 108 ARG A O 1
ATOM 889 N N . LEU A 1 109 ? 33.375 12.288 -94.105 1.00 87.44 109 LEU A N 1
ATOM 890 C CA . LEU A 1 109 ? 32.256 13.040 -94.684 1.00 87.44 109 LEU A CA 1
ATOM 891 C C . LEU A 1 109 ? 32.737 14.257 -95.492 1.00 87.44 109 LEU A C 1
ATOM 893 O O . LEU A 1 109 ? 32.202 14.531 -96.567 1.00 87.44 109 LEU A O 1
ATOM 897 N N . LYS A 1 110 ? 33.756 14.981 -95.006 1.00 87.06 110 LYS A N 1
ATOM 898 C CA . LYS A 1 110 ? 34.381 16.086 -95.754 1.00 87.06 110 LYS A CA 1
ATOM 899 C C . LYS A 1 110 ? 35.078 15.589 -97.018 1.00 87.06 110 LYS A C 1
ATOM 901 O O . LYS A 1 110 ? 34.918 16.217 -98.061 1.00 87.06 110 LYS A O 1
ATOM 906 N N . ASP A 1 111 ? 35.793 14.469 -96.938 1.00 87.19 111 ASP A N 1
ATOM 907 C CA . ASP A 1 111 ? 36.494 13.882 -98.083 1.00 87.19 111 ASP A CA 1
ATOM 908 C C . ASP A 1 111 ? 35.508 13.459 -99.187 1.00 87.19 111 ASP A C 1
ATOM 910 O O . ASP A 1 111 ? 35.684 13.861 -100.336 1.00 87.19 111 ASP A O 1
ATOM 914 N N . ILE A 1 112 ? 34.408 12.777 -98.837 1.00 85.44 112 ILE A N 1
ATOM 915 C CA . ILE A 1 112 ? 33.333 12.409 -99.781 1.00 85.44 112 ILE A CA 1
ATOM 916 C C . ILE A 1 112 ? 32.726 13.657 -100.442 1.00 85.44 112 ILE A C 1
ATOM 918 O O . ILE A 1 112 ? 32.549 13.699 -101.659 1.00 85.44 112 ILE A O 1
ATOM 922 N N . ASN A 1 113 ? 32.447 14.711 -99.666 1.00 83.69 113 ASN A N 1
ATOM 923 C CA . ASN A 1 113 ? 31.918 15.966 -100.209 1.00 83.69 113 ASN A CA 1
ATOM 924 C C . ASN A 1 113 ? 32.893 16.635 -101.192 1.00 83.69 113 ASN A C 1
ATOM 926 O O . ASN A 1 113 ? 32.468 17.182 -102.207 1.00 83.69 113 ASN A O 1
ATOM 930 N N . MET A 1 114 ? 34.199 16.575 -100.921 1.00 84.50 114 MET A N 1
ATOM 931 C CA . MET A 1 114 ? 35.228 17.098 -101.823 1.00 84.50 114 MET A CA 1
ATOM 932 C C . MET A 1 114 ? 35.395 16.240 -103.085 1.00 84.50 114 MET A C 1
ATOM 934 O O . MET A 1 114 ? 35.628 16.794 -104.160 1.00 84.50 114 MET A O 1
ATOM 938 N N . GLU A 1 115 ? 35.271 14.915 -102.979 1.00 83.19 115 GLU A N 1
ATOM 939 C CA . GLU A 1 115 ? 35.297 13.983 -104.116 1.00 83.19 115 GLU A CA 1
ATOM 940 C C . GLU A 1 115 ? 34.108 14.215 -105.061 1.00 83.19 115 GLU A C 1
ATOM 942 O O . GLU A 1 115 ? 34.306 14.296 -106.275 1.00 83.19 115 GLU A O 1
ATOM 947 N N . MET A 1 116 ? 32.907 14.440 -104.515 1.00 77.25 116 MET A N 1
ATOM 948 C CA . MET A 1 116 ? 31.713 14.786 -105.300 1.00 77.25 116 MET A CA 1
ATOM 949 C C . MET A 1 116 ? 31.819 16.140 -106.025 1.00 77.25 116 MET A C 1
ATOM 951 O O . MET A 1 116 ? 31.206 16.315 -107.075 1.00 77.25 116 MET A O 1
ATOM 955 N N . LEU A 1 117 ? 32.579 17.101 -105.484 1.00 77.62 117 LEU A N 1
ATOM 956 C CA . LEU A 1 117 ? 32.767 18.432 -106.083 1.00 77.62 117 LEU A CA 1
ATOM 957 C C . LEU A 1 117 ? 33.853 18.466 -107.169 1.00 77.62 117 LEU A C 1
ATOM 959 O O . LEU A 1 117 ? 33.775 19.280 -108.087 1.00 77.62 117 LEU A O 1
ATOM 963 N N . LYS A 1 118 ? 34.891 17.629 -107.050 1.00 77.56 118 LYS A N 1
ATOM 964 C CA . LYS A 1 118 ? 36.073 17.659 -107.930 1.00 77.56 118 LYS A CA 1
ATOM 965 C C . LYS A 1 118 ? 35.909 16.866 -109.228 1.00 77.56 118 LYS A C 1
ATOM 967 O O . LYS A 1 118 ? 36.594 17.182 -110.198 1.00 77.56 118 LYS A O 1
ATOM 972 N N . PHE A 1 119 ? 35.043 15.852 -109.258 1.00 72.06 119 PHE A N 1
ATOM 973 C CA . PHE A 1 119 ? 34.902 14.948 -110.404 1.00 72.06 119 PHE A CA 1
ATOM 974 C C . PHE A 1 119 ? 33.431 14.801 -110.834 1.00 72.06 119 PHE A C 1
ATOM 976 O O . PHE A 1 119 ? 32.563 14.681 -109.968 1.00 72.06 119 PHE A O 1
ATOM 983 N N . PRO A 1 120 ? 33.118 14.761 -112.148 1.00 64.31 120 PRO A N 1
ATOM 984 C CA . PRO A 1 120 ? 31.766 14.464 -112.618 1.00 64.31 120 PRO A CA 1
ATOM 985 C C . PRO A 1 120 ? 31.386 13.034 -112.211 1.00 64.31 120 PRO A C 1
ATOM 987 O O . PRO A 1 120 ? 31.883 12.056 -112.768 1.00 64.31 120 PRO A O 1
ATOM 990 N N . CYS A 1 121 ? 30.531 12.913 -111.197 1.00 62.78 121 CYS A N 1
ATOM 991 C CA . CYS A 1 121 ? 30.117 11.623 -110.655 1.00 62.78 121 CYS A CA 1
ATOM 992 C C . CYS A 1 121 ? 29.123 10.915 -111.584 1.00 62.78 121 CYS A C 1
ATOM 994 O O . CYS A 1 121 ? 28.150 11.507 -112.053 1.00 62.78 121 CYS A O 1
ATOM 996 N N . SER A 1 122 ? 29.323 9.612 -111.792 1.00 73.06 122 SER A N 1
ATOM 997 C CA . SER A 1 122 ? 28.315 8.755 -112.424 1.00 73.06 122 SER A CA 1
ATOM 998 C C . SER A 1 122 ? 27.112 8.528 -111.495 1.00 73.06 122 SER A C 1
ATOM 1000 O O . SER A 1 122 ? 27.232 8.582 -110.267 1.00 73.06 122 SER A O 1
ATOM 1002 N N . THR A 1 123 ? 25.947 8.186 -112.057 1.00 74.19 123 THR A N 1
ATOM 1003 C CA . THR A 1 123 ? 24.730 7.868 -111.280 1.00 74.19 123 THR A CA 1
ATOM 1004 C C . THR A 1 123 ? 24.944 6.727 -110.274 1.00 74.19 123 THR A C 1
ATOM 1006 O O . THR A 1 123 ? 24.290 6.693 -109.235 1.00 74.19 123 THR A O 1
ATOM 1009 N N . GLN A 1 124 ? 25.861 5.793 -110.550 1.00 77.69 124 GLN A N 1
ATOM 1010 C CA . GLN A 1 124 ? 26.198 4.699 -109.634 1.00 77.69 124 GLN A CA 1
ATOM 1011 C C . GLN A 1 124 ? 27.078 5.171 -108.468 1.00 77.69 124 GLN A C 1
ATOM 1013 O O . GLN A 1 124 ? 26.775 4.855 -107.321 1.00 77.69 124 GLN A O 1
ATOM 1018 N N . GLN A 1 125 ? 28.116 5.971 -108.731 1.00 77.12 125 GLN A N 1
ATOM 1019 C CA . GLN A 1 125 ? 28.999 6.509 -107.684 1.00 77.12 125 GLN A CA 1
ATOM 1020 C C . GLN A 1 125 ? 28.261 7.463 -106.741 1.00 77.12 125 GLN A C 1
ATOM 1022 O O . GLN A 1 125 ? 28.457 7.401 -105.532 1.00 77.12 125 GLN A O 1
ATOM 1027 N N . SER A 1 126 ? 27.347 8.281 -107.271 1.00 77.50 126 SER A N 1
ATOM 1028 C CA . SER A 1 126 ? 26.504 9.155 -106.449 1.00 77.50 126 SER A CA 1
ATOM 1029 C C . SER A 1 126 ? 25.634 8.359 -105.465 1.00 77.50 126 SER A C 1
ATOM 1031 O O . SER A 1 126 ? 25.571 8.718 -104.292 1.00 77.50 126 SER A O 1
ATOM 1033 N N . LYS A 1 127 ? 25.051 7.227 -105.891 1.00 82.12 127 LYS A N 1
ATOM 1034 C CA . LYS A 1 127 ? 24.294 6.328 -104.997 1.00 82.12 127 LYS A CA 1
ATOM 1035 C C . LYS A 1 127 ? 25.173 5.680 -103.923 1.00 82.12 127 LYS A C 1
ATOM 1037 O O . LYS A 1 127 ? 24.721 5.509 -102.795 1.00 82.12 127 LYS A O 1
ATOM 1042 N N . VAL A 1 128 ? 26.416 5.319 -104.256 1.00 84.75 128 VAL A N 1
ATOM 1043 C CA . VAL A 1 128 ? 27.375 4.752 -103.289 1.00 84.75 128 VAL A CA 1
ATOM 1044 C C . VAL A 1 128 ? 27.747 5.788 -102.226 1.00 84.75 128 VAL A C 1
ATOM 1046 O O . VAL A 1 128 ? 27.649 5.483 -101.039 1.00 84.75 128 VAL A O 1
ATOM 1049 N N . PHE A 1 129 ? 28.080 7.019 -102.626 1.00 84.75 129 PHE A N 1
ATOM 1050 C CA . PHE A 1 129 ? 28.360 8.105 -101.684 1.00 84.75 129 PHE A CA 1
ATOM 1051 C C . PHE A 1 129 ? 27.141 8.474 -100.834 1.00 84.75 129 PHE A C 1
ATOM 1053 O O . PHE A 1 129 ? 27.283 8.719 -99.638 1.00 84.75 129 PHE A O 1
ATOM 1060 N N . GLU A 1 130 ? 25.936 8.475 -101.409 1.00 84.06 130 GLU A N 1
ATOM 1061 C CA . GLU A 1 130 ? 24.711 8.749 -100.655 1.00 84.06 130 GLU A CA 1
ATOM 1062 C C . GLU A 1 130 ? 24.470 7.704 -99.552 1.00 84.06 130 GLU A C 1
ATOM 1064 O O . GLU A 1 130 ? 24.124 8.065 -98.424 1.00 84.06 130 GLU A O 1
ATOM 1069 N N . ASN A 1 131 ? 24.693 6.420 -99.849 1.00 87.00 131 ASN A N 1
ATOM 1070 C CA . ASN A 1 131 ? 24.592 5.345 -98.863 1.00 87.00 131 ASN A CA 1
ATOM 1071 C C . ASN A 1 131 ? 25.697 5.444 -97.798 1.00 87.00 131 ASN A C 1
ATOM 1073 O O . ASN A 1 131 ? 25.396 5.366 -96.610 1.00 87.00 131 ASN A O 1
ATOM 1077 N N . GLU A 1 132 ? 26.947 5.711 -98.195 1.00 88.69 132 GLU A N 1
ATOM 1078 C CA . GLU A 1 132 ? 28.064 5.882 -97.254 1.00 88.69 132 GLU A CA 1
ATOM 1079 C C . GLU A 1 132 ? 27.819 7.064 -96.297 1.00 88.69 132 GLU A C 1
ATOM 1081 O O . GLU A 1 132 ? 28.036 6.942 -95.093 1.00 88.69 132 GLU A O 1
ATOM 1086 N N . ILE A 1 133 ? 27.287 8.190 -96.789 1.00 87.50 133 ILE A N 1
ATOM 1087 C CA . ILE A 1 133 ? 26.922 9.342 -95.949 1.00 87.50 133 ILE A CA 1
ATOM 1088 C C . ILE A 1 133 ? 25.812 8.978 -94.952 1.00 87.50 133 ILE A C 1
ATOM 1090 O O . ILE A 1 133 ? 25.872 9.409 -93.797 1.00 87.50 133 ILE A O 1
ATOM 1094 N N . LYS A 1 134 ? 24.792 8.215 -95.370 1.00 89.00 134 LYS A N 1
ATOM 1095 C CA . LYS A 1 134 ? 23.713 7.764 -94.473 1.00 89.00 134 LYS A CA 1
ATOM 1096 C C . LYS A 1 134 ? 24.261 6.859 -93.369 1.00 89.00 134 LYS A C 1
ATOM 1098 O O . LYS A 1 134 ? 24.001 7.130 -92.198 1.00 89.00 134 LYS A O 1
ATOM 1103 N N . ASP A 1 135 ? 25.087 5.878 -93.721 1.00 88.56 135 ASP A N 1
ATOM 1104 C CA . ASP A 1 135 ? 25.702 4.956 -92.761 1.00 88.56 135 ASP A CA 1
ATOM 1105 C C . ASP A 1 135 ? 26.640 5.679 -91.786 1.00 88.56 135 ASP A C 1
ATOM 1107 O O . ASP A 1 135 ? 26.618 5.419 -90.583 1.00 88.56 135 ASP A O 1
ATOM 1111 N N . LEU A 1 136 ? 27.446 6.627 -92.278 1.00 88.25 136 LEU A N 1
ATOM 1112 C CA . LEU A 1 136 ? 28.333 7.440 -91.443 1.00 88.25 136 LEU A CA 1
ATOM 1113 C C . LEU A 1 136 ? 27.552 8.336 -90.472 1.00 88.25 136 LEU A C 1
ATOM 1115 O O . LEU A 1 136 ? 27.965 8.485 -89.322 1.00 88.25 136 LEU A O 1
ATOM 1119 N N . LYS A 1 137 ? 26.409 8.897 -90.889 1.00 87.94 137 LYS A N 1
ATOM 1120 C CA . LYS A 1 137 ? 25.528 9.676 -90.002 1.00 87.94 137 LYS A CA 1
ATOM 1121 C C . LYS A 1 137 ? 24.897 8.813 -88.909 1.00 87.94 137 LYS A C 1
ATOM 1123 O O . LYS A 1 137 ? 24.890 9.239 -87.757 1.00 87.94 137 LYS A O 1
ATOM 1128 N N . ILE A 1 138 ? 24.415 7.616 -89.253 1.00 88.44 138 ILE A N 1
ATOM 1129 C CA . ILE A 1 138 ? 23.850 6.663 -88.282 1.00 88.44 138 ILE A CA 1
ATOM 1130 C C . ILE A 1 138 ? 24.921 6.266 -87.261 1.00 88.44 138 ILE A C 1
ATOM 1132 O O . ILE A 1 138 ? 24.713 6.442 -86.063 1.00 88.44 138 ILE A O 1
ATOM 1136 N N . LYS A 1 139 ? 26.110 5.860 -87.725 1.00 87.94 139 LYS A N 1
ATOM 1137 C CA . LYS A 1 139 ? 27.237 5.504 -86.846 1.00 87.94 139 LYS A CA 1
ATOM 1138 C C . LYS A 1 139 ? 27.663 6.653 -85.937 1.00 87.94 139 LYS A C 1
ATOM 1140 O O . LYS A 1 139 ? 27.944 6.432 -84.763 1.00 87.94 139 LYS A O 1
ATOM 1145 N N . LYS A 1 140 ? 27.702 7.890 -86.449 1.00 86.94 140 LYS A N 1
ATOM 1146 C CA . LYS A 1 140 ? 28.008 9.073 -85.630 1.00 86.94 140 LYS A CA 1
ATOM 1147 C C . LYS A 1 140 ? 26.989 9.239 -84.501 1.00 86.94 140 LYS A C 1
ATOM 1149 O O . LYS A 1 140 ? 27.382 9.435 -83.355 1.00 86.94 140 LYS A O 1
ATOM 1154 N N . GLN A 1 141 ? 25.702 9.126 -84.818 1.00 88.00 141 GLN A N 1
ATOM 1155 C CA . GLN A 1 141 ? 24.630 9.246 -83.833 1.00 88.00 141 GLN A CA 1
ATOM 1156 C C . GLN A 1 141 ? 24.675 8.118 -82.786 1.00 88.00 141 GLN A C 1
ATOM 1158 O O . GLN A 1 141 ? 24.451 8.373 -81.604 1.00 88.00 141 GLN A O 1
ATOM 1163 N N . GLU A 1 142 ? 24.987 6.886 -83.192 1.00 87.12 142 GLU A N 1
ATOM 1164 C CA . GLU A 1 142 ? 25.179 5.749 -82.282 1.00 87.12 142 GLU A CA 1
ATOM 1165 C C . GLU A 1 142 ? 26.336 5.995 -81.307 1.00 87.12 142 GLU A C 1
ATOM 1167 O O . GLU A 1 142 ? 26.136 5.885 -80.097 1.00 87.12 142 GLU A O 1
ATOM 1172 N N . ILE A 1 143 ? 27.498 6.435 -81.804 1.00 85.25 143 ILE A N 1
ATOM 1173 C CA . ILE A 1 143 ? 28.668 6.754 -80.971 1.00 85.25 143 ILE A CA 1
ATOM 1174 C C . ILE A 1 143 ? 28.359 7.894 -79.992 1.00 85.25 143 ILE A C 1
ATOM 1176 O O . ILE A 1 143 ? 28.694 7.796 -78.814 1.00 85.25 143 ILE A O 1
ATOM 1180 N N . GLU A 1 144 ? 27.695 8.966 -80.435 1.00 85.62 144 GLU A N 1
ATOM 1181 C CA . GLU A 1 144 ? 27.300 10.071 -79.548 1.00 85.62 144 GLU A CA 1
ATOM 1182 C C . GLU A 1 144 ? 26.333 9.606 -78.444 1.00 85.62 144 GLU A C 1
ATOM 1184 O O . GLU A 1 144 ? 26.430 10.043 -77.293 1.00 85.62 144 GLU A O 1
ATOM 1189 N N . ASN A 1 145 ? 25.403 8.704 -78.768 1.00 85.69 145 ASN A N 1
ATOM 1190 C CA . ASN A 1 145 ? 24.478 8.128 -77.794 1.00 85.69 145 ASN A CA 1
ATOM 1191 C C . ASN A 1 145 ? 25.192 7.199 -76.800 1.00 85.69 145 ASN A C 1
ATOM 1193 O O . ASN A 1 145 ? 24.883 7.231 -75.608 1.00 85.69 145 ASN A O 1
ATOM 1197 N N . GLU A 1 146 ? 26.150 6.394 -77.260 1.00 83.69 146 GLU A N 1
ATOM 1198 C CA . GLU A 1 146 ? 26.983 5.549 -76.400 1.00 83.69 146 GLU A CA 1
ATOM 1199 C C . GLU A 1 146 ? 27.871 6.379 -75.470 1.00 83.69 146 GLU A C 1
ATOM 1201 O O . GLU A 1 146 ? 27.927 6.094 -74.275 1.00 83.69 146 GLU A O 1
ATOM 1206 N N . GLN A 1 147 ? 28.485 7.455 -75.971 1.00 83.69 147 GLN A N 1
ATOM 1207 C CA . GLN A 1 147 ? 29.274 8.387 -75.159 1.00 83.69 147 GLN A CA 1
ATOM 1208 C C . GLN A 1 147 ? 28.434 9.026 -74.047 1.00 83.69 147 GLN A C 1
ATOM 1210 O O . GLN A 1 147 ? 28.865 9.066 -72.896 1.00 83.69 147 GLN A O 1
ATOM 1215 N N . LYS A 1 148 ? 27.208 9.470 -74.357 1.00 86.25 148 LYS A N 1
ATOM 1216 C CA . LYS A 1 148 ? 26.282 10.009 -73.345 1.00 86.25 148 LYS A CA 1
ATO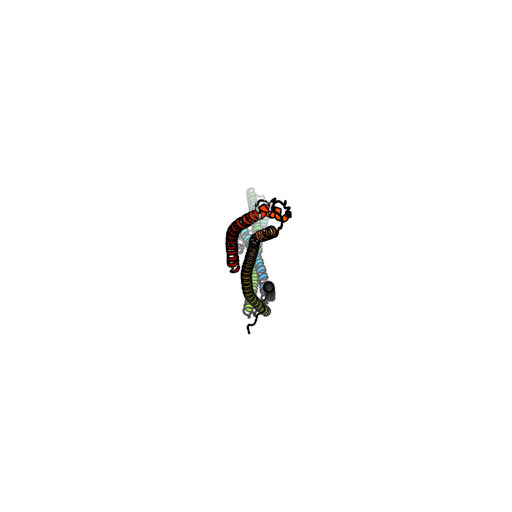M 1217 C C . LYS A 1 148 ? 25.915 8.966 -72.289 1.00 86.25 148 LYS A C 1
ATOM 1219 O O . LYS A 1 148 ? 25.914 9.282 -71.104 1.00 86.25 148 LYS A O 1
ATOM 1224 N N . LYS A 1 149 ? 25.622 7.725 -72.696 1.00 85.25 149 LYS A N 1
ATOM 1225 C CA . LYS A 1 149 ? 25.336 6.622 -71.760 1.00 85.25 149 LYS A CA 1
ATOM 1226 C C . LYS A 1 149 ? 26.538 6.316 -70.867 1.00 85.25 149 LYS A C 1
ATOM 1228 O O . LYS A 1 149 ? 26.366 6.152 -69.663 1.00 85.25 149 LYS A O 1
ATOM 1233 N N . PHE A 1 150 ? 27.738 6.275 -71.440 1.00 84.75 150 PHE A N 1
ATOM 1234 C CA . PHE A 1 150 ? 28.975 6.045 -70.701 1.00 84.75 150 PHE A CA 1
ATOM 1235 C C . PHE A 1 150 ? 29.228 7.135 -69.654 1.00 84.75 150 PHE A C 1
ATOM 1237 O O . PHE A 1 150 ? 29.541 6.818 -68.509 1.00 84.75 150 PHE A O 1
ATOM 1244 N N . GLU A 1 151 ? 29.028 8.405 -70.008 1.00 85.88 151 GLU A N 1
ATOM 1245 C CA . GLU A 1 151 ? 29.190 9.521 -69.072 1.00 85.88 151 GLU A CA 1
ATOM 1246 C C . GLU A 1 151 ? 28.199 9.434 -67.897 1.00 85.88 151 GLU A C 1
ATOM 1248 O O . GLU A 1 151 ? 28.585 9.617 -66.743 1.00 85.88 151 GLU A O 1
ATOM 1253 N N . ILE A 1 152 ? 26.938 9.065 -68.158 1.00 87.88 152 ILE A N 1
ATOM 1254 C CA . ILE A 1 152 ? 25.935 8.841 -67.103 1.00 87.88 152 ILE A CA 1
ATOM 1255 C C . ILE A 1 152 ? 26.358 7.690 -66.176 1.00 87.88 152 ILE A C 1
ATOM 1257 O O . ILE A 1 152 ? 26.293 7.829 -64.953 1.00 87.88 152 ILE A O 1
ATOM 1261 N N . ILE A 1 153 ? 26.826 6.570 -66.740 1.00 87.19 153 ILE A N 1
ATOM 1262 C CA . ILE A 1 153 ? 27.304 5.408 -65.972 1.00 87.19 153 ILE A CA 1
ATOM 1263 C C . ILE A 1 153 ? 28.513 5.786 -65.110 1.00 87.19 153 ILE A C 1
ATOM 1265 O O . ILE A 1 153 ? 28.574 5.416 -63.938 1.00 87.19 153 ILE A O 1
ATOM 1269 N N . LYS A 1 154 ? 29.452 6.569 -65.648 1.00 87.06 154 LYS A N 1
ATOM 1270 C CA . LYS A 1 154 ? 30.622 7.055 -64.909 1.00 87.06 154 LYS A CA 1
ATOM 1271 C C . LYS A 1 154 ? 30.216 7.925 -63.715 1.00 87.06 154 LYS A C 1
ATOM 1273 O O . LYS A 1 154 ? 30.693 7.699 -62.605 1.00 87.06 154 LYS A O 1
ATOM 1278 N N . GLN A 1 155 ? 29.287 8.861 -63.905 1.00 90.06 155 GLN A N 1
ATOM 1279 C CA . GLN A 1 155 ? 28.767 9.692 -62.813 1.00 90.06 155 GLN A CA 1
ATOM 1280 C C . GLN A 1 155 ? 28.017 8.866 -61.758 1.00 90.06 155 GLN A C 1
ATOM 1282 O O . GLN A 1 155 ? 28.140 9.126 -60.559 1.00 90.06 155 GLN A O 1
ATOM 1287 N N . ALA A 1 156 ? 27.246 7.858 -62.178 1.00 89.56 156 ALA A N 1
ATOM 1288 C CA . ALA A 1 156 ? 26.593 6.923 -61.264 1.00 89.56 156 ALA A CA 1
ATOM 1289 C C . ALA A 1 156 ? 27.622 6.118 -60.452 1.00 89.56 156 ALA A C 1
ATOM 1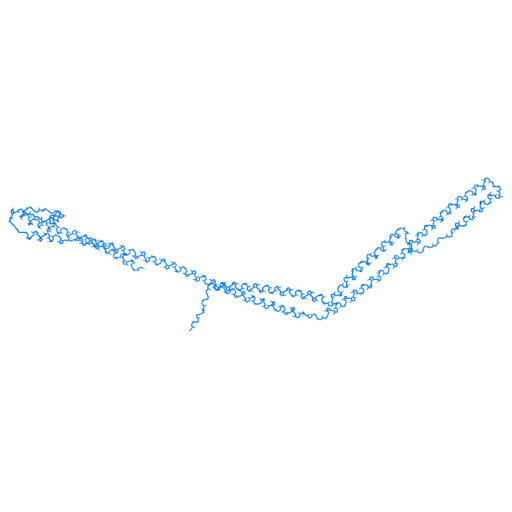291 O O . ALA A 1 156 ? 27.465 5.955 -59.242 1.00 89.56 156 ALA A O 1
ATOM 1292 N N . GLN A 1 157 ? 28.715 5.691 -61.089 1.00 89.88 157 GLN A N 1
ATOM 1293 C CA . GLN A 1 157 ? 29.807 4.968 -60.444 1.00 89.88 157 GLN A CA 1
ATOM 1294 C C . GLN A 1 157 ? 30.542 5.834 -59.408 1.00 89.88 157 GLN A C 1
ATOM 1296 O O . GLN A 1 157 ? 30.794 5.377 -58.293 1.00 89.88 157 GLN A O 1
ATOM 1301 N N . GLU A 1 158 ? 30.841 7.095 -59.726 1.00 90.19 158 GLU A N 1
ATOM 1302 C CA . GLU A 1 158 ? 31.440 8.045 -58.778 1.00 90.19 158 GLU A CA 1
ATOM 1303 C C . GLU A 1 158 ? 30.538 8.266 -57.552 1.00 90.19 158 GLU A C 1
ATOM 1305 O O . GLU A 1 158 ? 31.005 8.184 -56.412 1.00 90.19 158 GLU A O 1
ATOM 1310 N N . LYS A 1 159 ? 29.227 8.457 -57.765 1.00 92.56 159 LYS A N 1
ATOM 1311 C CA . LYS A 1 159 ? 28.239 8.570 -56.676 1.00 92.56 159 LYS A CA 1
ATOM 1312 C C . LYS A 1 159 ? 28.179 7.307 -55.816 1.00 92.56 159 LYS A C 1
ATOM 1314 O O . LYS A 1 159 ? 28.138 7.407 -54.591 1.00 92.56 159 LYS A O 1
ATOM 1319 N N . TYR A 1 160 ? 28.203 6.131 -56.440 1.00 92.62 160 TYR A N 1
ATOM 1320 C CA . TYR A 1 160 ? 28.198 4.844 -55.747 1.00 92.62 160 TYR A CA 1
ATOM 1321 C C . TYR A 1 160 ? 29.420 4.687 -54.830 1.00 92.62 160 TYR A C 1
ATOM 1323 O O . TYR A 1 160 ? 29.277 4.318 -53.663 1.00 92.62 160 TYR A O 1
ATOM 1331 N N . TYR A 1 161 ? 30.623 5.014 -55.314 1.00 91.81 161 TYR A N 1
ATOM 1332 C CA . TYR A 1 161 ? 31.832 4.946 -54.488 1.00 91.81 161 TYR A CA 1
ATOM 1333 C C . TYR A 1 161 ? 31.831 5.979 -53.357 1.00 91.81 161 TYR A C 1
ATOM 1335 O O . TYR A 1 161 ? 32.206 5.632 -52.238 1.00 91.81 161 TYR A O 1
ATOM 1343 N N . ALA A 1 162 ? 31.326 7.192 -53.597 1.00 94.25 162 ALA A N 1
ATOM 1344 C CA . ALA A 1 162 ? 31.164 8.190 -52.541 1.00 94.25 162 ALA A CA 1
ATOM 1345 C C . ALA A 1 162 ? 30.221 7.701 -51.423 1.00 94.25 162 ALA A C 1
ATOM 1347 O O . ALA A 1 162 ? 30.538 7.820 -50.239 1.00 94.25 162 ALA A O 1
ATOM 1348 N N . LEU A 1 163 ? 29.088 7.081 -51.778 1.00 94.06 163 LEU A N 1
ATOM 1349 C CA . LEU A 1 163 ? 28.180 6.465 -50.801 1.00 94.06 163 LEU A CA 1
ATOM 1350 C C . LEU A 1 163 ? 28.846 5.305 -50.051 1.00 94.06 163 LEU A C 1
ATOM 1352 O O . LEU A 1 163 ? 28.699 5.190 -48.834 1.00 94.06 163 LEU A O 1
ATOM 1356 N N . LYS A 1 164 ? 29.626 4.475 -50.750 1.00 93.75 164 LYS A N 1
ATOM 1357 C CA . LYS A 1 164 ? 30.367 3.361 -50.146 1.00 93.75 164 LYS A CA 1
ATOM 1358 C C . LYS A 1 164 ? 31.395 3.839 -49.119 1.00 93.75 164 LYS A C 1
ATOM 1360 O O . LYS A 1 164 ? 31.532 3.221 -48.061 1.00 93.75 164 LYS A O 1
ATOM 1365 N N . ASP A 1 165 ? 32.099 4.928 -49.405 1.00 94.38 165 ASP A N 1
ATOM 1366 C CA . ASP A 1 165 ? 33.047 5.521 -48.463 1.00 94.38 165 ASP A CA 1
ATOM 1367 C C . ASP A 1 165 ? 32.329 6.179 -47.274 1.00 94.38 165 ASP A C 1
ATOM 1369 O O . ASP A 1 165 ? 32.742 5.969 -46.131 1.00 94.38 165 ASP A O 1
ATOM 1373 N N . ASN A 1 166 ? 31.176 6.823 -47.492 1.00 95.56 166 ASN A N 1
ATOM 1374 C CA . ASN A 1 166 ? 30.321 7.304 -46.398 1.00 95.56 166 ASN A CA 1
ATOM 1375 C C . ASN A 1 166 ? 29.866 6.162 -45.472 1.00 95.56 166 ASN A C 1
ATOM 1377 O O . ASN A 1 166 ? 29.912 6.293 -44.249 1.00 95.56 166 ASN A O 1
ATOM 1381 N N . VAL A 1 167 ? 29.470 5.007 -46.021 1.00 95.69 167 VAL A N 1
ATOM 1382 C CA . VAL A 1 167 ? 29.085 3.823 -45.228 1.00 95.69 167 VAL A CA 1
ATOM 1383 C C . VAL A 1 167 ? 30.242 3.311 -44.364 1.00 95.69 167 VAL A C 1
ATOM 1385 O O . VAL A 1 167 ? 30.019 2.890 -43.219 1.00 95.69 167 VAL A O 1
ATOM 1388 N N . ARG A 1 168 ? 31.474 3.332 -44.888 1.00 95.25 168 ARG A N 1
ATOM 1389 C CA . ARG A 1 168 ? 32.678 2.944 -44.136 1.00 95.25 168 ARG A CA 1
ATOM 1390 C C . ARG A 1 168 ? 32.924 3.887 -42.966 1.00 95.25 168 ARG A C 1
ATOM 1392 O O . ARG A 1 168 ? 33.130 3.405 -41.852 1.00 95.25 168 ARG A O 1
ATOM 1399 N N . GLU A 1 169 ? 32.839 5.192 -43.201 1.00 96.69 169 GLU A N 1
ATOM 1400 C CA . GLU A 1 169 ? 33.042 6.206 -42.165 1.00 96.69 169 GLU A CA 1
ATOM 1401 C C . GLU A 1 169 ? 31.968 6.117 -41.070 1.00 96.69 169 GLU A C 1
ATOM 1403 O O . GLU A 1 169 ? 32.293 5.998 -39.889 1.00 96.69 169 GLU A O 1
ATOM 1408 N N . LEU A 1 170 ? 30.688 6.014 -41.447 1.00 96.31 170 LEU A N 1
ATOM 1409 C CA . LEU A 1 170 ? 29.589 5.801 -40.496 1.00 96.31 170 LEU A CA 1
ATOM 1410 C C . LEU A 1 170 ? 29.783 4.521 -39.668 1.00 96.31 170 LEU A C 1
ATOM 1412 O O . LEU A 1 170 ? 29.532 4.498 -38.464 1.00 96.31 170 LEU A O 1
ATOM 1416 N N . SER A 1 171 ? 30.257 3.437 -40.290 1.00 96.06 171 SER A N 1
ATOM 1417 C CA . SER A 1 171 ? 30.511 2.176 -39.581 1.00 96.06 171 SER A CA 1
ATOM 1418 C C . SER A 1 171 ? 31.666 2.290 -38.583 1.00 96.06 171 SER A C 1
ATOM 1420 O O . SER A 1 171 ? 31.593 1.699 -37.502 1.00 96.06 171 SER A O 1
ATOM 1422 N N . LYS A 1 172 ? 32.702 3.070 -38.913 1.00 96.50 172 LYS A N 1
ATOM 1423 C CA . LYS A 1 172 ? 33.811 3.376 -38.007 1.00 96.50 172 LYS A CA 1
ATOM 1424 C C . LYS A 1 172 ? 33.326 4.186 -36.801 1.00 96.50 172 LYS A C 1
ATOM 1426 O O . LYS A 1 172 ? 33.550 3.750 -35.672 1.00 96.50 172 LYS A O 1
ATOM 1431 N N . GLN A 1 173 ? 32.564 5.257 -37.031 1.00 96.50 173 GLN A N 1
ATOM 1432 C CA . GLN A 1 173 ? 31.972 6.084 -35.970 1.00 96.50 173 GLN A CA 1
ATOM 1433 C C . GLN A 1 173 ? 31.079 5.262 -35.031 1.00 96.50 173 GLN A C 1
ATOM 1435 O O . GLN A 1 173 ? 31.237 5.308 -33.812 1.00 96.50 173 GLN A O 1
ATOM 1440 N N . ILE A 1 174 ? 30.197 4.416 -35.579 1.00 96.50 174 ILE A N 1
ATOM 1441 C CA . ILE A 1 174 ? 29.363 3.509 -34.773 1.00 96.50 174 ILE A CA 1
ATOM 1442 C C . ILE A 1 174 ? 30.229 2.577 -33.912 1.00 96.50 174 ILE A C 1
ATOM 1444 O O . ILE A 1 174 ? 29.898 2.318 -32.754 1.00 96.50 174 ILE A O 1
ATOM 1448 N N . SER A 1 175 ? 31.327 2.044 -34.458 1.00 96.00 175 SER A N 1
ATOM 1449 C CA . SER A 1 175 ? 32.220 1.167 -33.698 1.00 96.00 175 SER A CA 1
ATOM 1450 C C . SER A 1 175 ? 32.937 1.899 -32.563 1.00 96.00 175 SER A C 1
ATOM 1452 O O . SER A 1 175 ? 33.152 1.290 -31.515 1.00 96.00 175 SER A O 1
ATOM 1454 N N . GLU A 1 176 ? 33.332 3.154 -32.761 1.00 96.81 176 GLU A N 1
ATOM 1455 C CA . GLU A 1 176 ? 33.990 3.977 -31.742 1.00 96.81 176 GLU A CA 1
ATOM 1456 C C . GLU A 1 176 ? 33.025 4.307 -30.598 1.00 96.81 176 GLU A C 1
ATOM 1458 O O . GLU A 1 176 ? 33.340 4.027 -29.440 1.00 96.81 176 GLU A O 1
ATOM 1463 N N . LEU A 1 177 ? 31.801 4.745 -30.913 1.00 96.81 177 LEU A N 1
ATOM 1464 C CA . LEU A 1 177 ? 30.763 5.007 -29.906 1.00 96.81 177 LEU A CA 1
ATOM 1465 C C . LEU A 1 177 ? 30.402 3.742 -29.109 1.00 96.81 177 LEU A C 1
ATOM 1467 O O . LEU A 1 177 ? 30.211 3.797 -27.895 1.00 96.81 177 LEU A O 1
ATOM 1471 N N . LYS A 1 178 ? 30.358 2.566 -29.754 1.00 95.81 178 LYS A N 1
ATOM 1472 C CA . LYS A 1 178 ? 30.140 1.286 -29.051 1.00 95.81 178 LYS A CA 1
ATOM 1473 C C . LYS A 1 178 ? 31.275 0.941 -28.085 1.00 95.81 178 LYS A C 1
ATOM 1475 O O . LYS A 1 178 ? 31.008 0.415 -27.006 1.00 95.81 178 LYS A O 1
ATOM 1480 N N . LYS A 1 179 ? 32.530 1.224 -28.452 1.00 96.25 179 LYS A N 1
ATOM 1481 C CA . LYS A 1 179 ? 33.676 1.042 -27.546 1.00 96.25 179 LYS A CA 1
ATOM 1482 C C . LYS A 1 179 ? 33.571 1.975 -26.343 1.00 96.25 179 LYS A C 1
ATOM 1484 O O . LYS A 1 179 ? 33.811 1.532 -25.225 1.00 96.25 179 LYS A O 1
ATOM 1489 N N . GLU A 1 180 ? 33.160 3.222 -26.560 1.00 95.69 180 GLU A N 1
ATOM 1490 C CA . GLU A 1 180 ? 32.937 4.183 -25.479 1.00 95.69 180 GLU A CA 1
ATOM 1491 C C . GLU A 1 180 ? 31.828 3.723 -24.519 1.00 95.69 180 GLU A C 1
ATOM 1493 O O . GLU A 1 180 ? 32.026 3.742 -23.305 1.00 95.69 180 GLU A O 1
ATOM 1498 N N . ILE A 1 181 ? 30.705 3.213 -25.044 1.00 95.12 181 ILE A N 1
ATOM 1499 C CA . ILE A 1 181 ? 29.635 2.619 -24.223 1.00 95.12 181 ILE A CA 1
ATOM 1500 C C . ILE A 1 181 ? 30.167 1.457 -23.381 1.00 95.12 181 ILE A C 1
ATOM 1502 O O . ILE A 1 181 ? 29.892 1.405 -22.183 1.00 95.12 181 ILE A O 1
ATOM 1506 N N . ASN A 1 182 ? 30.927 0.535 -23.979 1.00 94.69 182 ASN A N 1
ATOM 1507 C CA . ASN A 1 182 ? 31.495 -0.601 -23.248 1.00 94.69 182 ASN A CA 1
ATOM 1508 C C . ASN A 1 182 ? 32.424 -0.134 -22.120 1.00 94.69 182 ASN A C 1
ATOM 1510 O O . ASN A 1 182 ? 32.282 -0.596 -20.992 1.00 94.69 182 ASN A O 1
ATOM 1514 N N . ASN A 1 183 ? 33.293 0.842 -22.391 1.00 95.75 183 ASN A N 1
ATOM 1515 C CA . ASN A 1 183 ? 34.170 1.423 -21.378 1.00 95.75 183 ASN A CA 1
ATOM 1516 C C . ASN A 1 183 ? 33.376 2.070 -20.227 1.00 95.75 183 ASN A C 1
ATOM 1518 O O . ASN A 1 183 ? 33.670 1.829 -19.059 1.00 95.75 183 ASN A O 1
ATOM 1522 N N . ASN A 1 184 ? 32.322 2.831 -20.536 1.00 94.00 184 ASN A N 1
ATOM 1523 C CA . ASN A 1 184 ? 31.439 3.405 -19.517 1.00 94.00 184 ASN A CA 1
ATOM 1524 C C . ASN A 1 184 ? 30.714 2.312 -18.710 1.00 94.00 184 ASN A C 1
ATOM 1526 O O . ASN A 1 184 ? 30.533 2.455 -17.503 1.00 94.00 184 ASN A O 1
ATOM 1530 N N . MET A 1 185 ? 30.299 1.212 -19.348 1.00 93.19 185 MET A N 1
ATOM 1531 C CA . MET A 1 185 ? 29.664 0.078 -18.665 1.00 93.19 185 MET A CA 1
ATOM 1532 C C . MET A 1 185 ? 30.631 -0.654 -17.734 1.00 93.19 185 MET A C 1
ATOM 1534 O O . MET A 1 185 ? 30.233 -1.053 -16.641 1.00 93.19 185 MET A O 1
ATOM 1538 N N . ASP A 1 186 ? 31.894 -0.800 -18.122 1.00 93.00 186 ASP A N 1
ATOM 1539 C CA . ASP A 1 186 ? 32.913 -1.398 -17.260 1.00 93.00 186 ASP A CA 1
ATOM 1540 C C . ASP A 1 186 ? 33.253 -0.482 -16.074 1.00 93.00 186 ASP A C 1
ATOM 1542 O O . ASP A 1 186 ? 33.382 -0.965 -14.948 1.00 93.00 186 ASP A O 1
ATOM 1546 N N . GLN A 1 187 ? 33.265 0.842 -16.271 1.00 91.50 187 GLN A N 1
ATOM 1547 C CA . GLN A 1 187 ? 33.343 1.809 -15.168 1.00 91.50 187 GLN A CA 1
ATOM 1548 C C . GLN A 1 187 ? 32.139 1.703 -14.219 1.00 91.50 187 GLN A C 1
ATOM 1550 O O . GLN A 1 187 ? 32.315 1.730 -13.003 1.00 91.50 187 GLN A O 1
ATOM 1555 N N . ILE A 1 188 ? 30.919 1.532 -14.743 1.00 90.12 188 ILE A N 1
ATOM 1556 C CA . ILE A 1 188 ? 29.719 1.322 -13.915 1.00 90.12 188 ILE A CA 1
ATOM 1557 C C . ILE A 1 188 ? 29.852 0.043 -13.078 1.00 90.12 188 ILE A C 1
ATOM 1559 O O . ILE A 1 188 ? 29.617 0.101 -11.872 1.00 90.12 188 ILE A O 1
ATOM 1563 N N . LYS A 1 189 ? 30.290 -1.075 -13.675 1.00 88.69 189 LYS A N 1
ATOM 1564 C CA . LYS A 1 189 ? 30.527 -2.334 -12.944 1.00 88.69 189 LYS A CA 1
ATOM 1565 C C . LYS A 1 189 ? 31.595 -2.178 -11.862 1.00 88.69 189 LYS A C 1
ATOM 1567 O O . LYS A 1 189 ? 31.431 -2.694 -10.760 1.00 88.69 189 LYS A O 1
ATOM 1572 N N . ALA A 1 190 ? 32.668 -1.438 -12.140 1.00 88.31 190 ALA A N 1
ATOM 1573 C CA . ALA A 1 190 ? 33.677 -1.129 -11.130 1.00 88.31 190 ALA A CA 1
ATOM 1574 C C . ALA A 1 190 ? 33.065 -0.337 -9.958 1.00 88.31 190 ALA A C 1
ATOM 1576 O O . ALA A 1 190 ? 33.316 -0.654 -8.798 1.00 88.31 190 ALA A O 1
ATOM 1577 N N . LEU A 1 191 ? 32.178 0.623 -10.239 1.00 85.75 191 LEU A N 1
ATOM 1578 C CA . LEU A 1 191 ? 31.427 1.360 -9.216 1.00 85.75 191 LEU A CA 1
ATOM 1579 C C . LEU A 1 191 ? 30.358 0.511 -8.494 1.00 85.75 191 LEU A C 1
ATOM 1581 O O . LEU A 1 191 ? 29.897 0.912 -7.427 1.00 85.75 191 LEU A O 1
ATOM 1585 N N . ASP A 1 192 ? 29.903 -0.612 -9.058 1.00 82.69 192 ASP A N 1
ATOM 1586 C CA . ASP A 1 192 ? 29.063 -1.603 -8.358 1.00 82.69 192 ASP A CA 1
ATOM 1587 C C . ASP A 1 192 ? 29.880 -2.438 -7.362 1.00 82.69 192 ASP A C 1
ATOM 1589 O O . ASP A 1 192 ? 29.362 -2.811 -6.315 1.00 82.69 192 ASP A O 1
ATOM 1593 N N . SER A 1 193 ? 31.156 -2.700 -7.667 1.00 76.94 193 SER A N 1
ATOM 1594 C CA . SER A 1 193 ? 32.051 -3.505 -6.820 1.00 76.94 193 SER A CA 1
ATOM 1595 C C . SER A 1 193 ? 32.600 -2.773 -5.589 1.00 76.94 193 SER A C 1
ATOM 1597 O O . SER A 1 193 ? 33.168 -3.404 -4.701 1.00 76.94 193 SER A O 1
ATOM 1599 N N . ILE A 1 194 ? 32.429 -1.451 -5.518 1.00 77.88 194 ILE A N 1
ATOM 1600 C CA . ILE A 1 194 ? 32.750 -0.661 -4.328 1.00 77.88 194 ILE A CA 1
ATOM 1601 C C . ILE A 1 194 ? 31.544 -0.740 -3.391 1.00 77.88 194 ILE A C 1
ATOM 1603 O O . ILE A 1 194 ? 30.463 -0.276 -3.755 1.00 77.88 194 ILE A O 1
ATOM 1607 N N . ASP A 1 195 ? 31.739 -1.319 -2.201 1.00 57.41 195 ASP A N 1
ATOM 1608 C CA . ASP A 1 195 ? 30.704 -1.513 -1.180 1.00 57.41 195 ASP A CA 1
ATOM 1609 C C . ASP A 1 195 ? 29.793 -0.287 -1.044 1.00 57.41 195 ASP A C 1
ATOM 1611 O O . ASP A 1 195 ? 30.189 0.775 -0.546 1.00 57.41 195 ASP A O 1
ATOM 1615 N N . GLN A 1 196 ? 28.537 -0.442 -1.466 1.00 63.62 196 GLN A N 1
ATOM 1616 C CA . GLN A 1 196 ? 27.511 0.567 -1.254 1.00 63.62 196 GLN A CA 1
ATOM 1617 C C . GLN A 1 196 ? 27.093 0.530 0.212 1.00 63.62 196 GLN A C 1
ATOM 1619 O O . GLN A 1 196 ? 26.129 -0.134 0.592 1.00 63.62 196 GLN A O 1
ATOM 1624 N N . LYS A 1 197 ? 27.828 1.259 1.057 1.00 69.69 197 LYS A N 1
ATOM 1625 C CA . LYS A 1 197 ? 27.346 1.568 2.402 1.00 69.69 197 LYS A CA 1
ATOM 1626 C C . LYS A 1 197 ? 26.000 2.263 2.266 1.00 69.69 197 LYS A C 1
ATOM 1628 O O . LYS A 1 197 ? 25.874 3.279 1.582 1.00 69.69 197 LYS A O 1
ATOM 1633 N N . MET A 1 198 ? 24.993 1.676 2.901 1.00 71.06 198 MET A N 1
ATOM 1634 C CA . MET A 1 198 ? 23.663 2.253 2.956 1.00 71.06 198 MET A CA 1
ATOM 1635 C C . MET A 1 198 ? 23.761 3.663 3.546 1.00 71.06 198 MET A C 1
ATOM 1637 O O . MET A 1 198 ? 24.531 3.884 4.482 1.00 71.06 198 MET A O 1
ATOM 1641 N N . ASN A 1 199 ? 23.013 4.618 2.993 1.00 83.06 199 ASN A N 1
ATOM 1642 C CA . ASN A 1 199 ? 23.038 5.988 3.490 1.00 83.06 199 ASN A CA 1
ATOM 1643 C C . ASN A 1 199 ? 22.666 5.987 4.995 1.00 83.06 199 ASN A C 1
ATOM 1645 O O . ASN A 1 199 ? 21.562 5.542 5.331 1.00 83.06 199 ASN A O 1
ATOM 1649 N N . PRO A 1 200 ? 23.543 6.473 5.900 1.00 87.06 200 PRO A N 1
ATOM 1650 C CA . PRO A 1 200 ? 23.308 6.440 7.347 1.00 87.06 200 PRO A CA 1
ATOM 1651 C C . PRO A 1 200 ? 22.003 7.124 7.765 1.00 87.06 200 PRO A C 1
ATOM 1653 O O . PRO A 1 200 ? 21.359 6.719 8.734 1.00 87.06 200 PRO A O 1
ATOM 1656 N N . GLN A 1 201 ? 21.574 8.141 7.010 1.00 89.94 201 GLN A N 1
ATOM 1657 C CA . GLN A 1 201 ? 20.310 8.826 7.248 1.00 89.94 201 GLN A CA 1
ATOM 1658 C C . GLN A 1 201 ? 19.114 7.913 6.954 1.00 89.94 201 GLN A C 1
ATOM 1660 O O . GLN A 1 201 ? 18.147 7.906 7.713 1.00 89.94 201 GLN A O 1
ATOM 1665 N N . VAL A 1 202 ? 19.185 7.096 5.899 1.00 90.88 202 VAL A N 1
ATOM 1666 C CA . VAL A 1 202 ? 18.142 6.107 5.588 1.00 90.88 202 VAL A CA 1
ATOM 1667 C C . VAL A 1 202 ? 18.100 5.022 6.662 1.00 90.88 202 VAL A C 1
ATOM 1669 O O . VAL A 1 202 ? 17.013 4.647 7.092 1.00 90.88 202 VAL A O 1
ATOM 1672 N N . GLU A 1 203 ? 19.254 4.552 7.139 1.00 92.00 203 GLU A N 1
ATOM 1673 C CA . GLU A 1 203 ? 19.316 3.562 8.222 1.00 92.00 203 GLU A CA 1
ATOM 1674 C C . GLU A 1 203 ? 18.694 4.104 9.523 1.00 92.00 203 GLU A C 1
ATOM 1676 O O . GLU A 1 203 ? 17.893 3.427 10.169 1.00 92.00 203 GLU A O 1
ATOM 1681 N N . SER A 1 204 ? 18.998 5.358 9.877 1.00 93.56 204 SER A N 1
ATOM 1682 C CA . SER A 1 204 ? 18.395 6.037 11.029 1.00 93.56 204 SER A CA 1
ATOM 1683 C C . SER A 1 204 ? 16.875 6.177 10.886 1.00 93.56 204 SER A C 1
ATOM 1685 O O . SER A 1 204 ? 16.139 5.848 11.817 1.00 93.56 204 SER A O 1
ATOM 1687 N N . LEU A 1 205 ? 16.381 6.589 9.714 1.00 94.25 205 LEU A N 1
ATOM 1688 C CA . LEU A 1 205 ? 14.942 6.696 9.460 1.00 94.25 205 LEU A CA 1
ATOM 1689 C C . LEU A 1 205 ? 14.241 5.329 9.523 1.00 94.25 205 LEU A C 1
ATOM 1691 O O . LEU A 1 205 ? 13.152 5.227 10.084 1.00 94.25 205 LEU A O 1
ATOM 1695 N N . GLN A 1 206 ? 14.866 4.260 9.019 1.00 93.81 206 GLN A N 1
ATOM 1696 C CA . GLN A 1 206 ? 14.327 2.897 9.125 1.00 93.81 206 GLN A CA 1
ATOM 1697 C C . GLN A 1 206 ? 14.254 2.401 10.573 1.00 93.81 206 GLN A C 1
ATOM 1699 O O . GLN A 1 206 ? 13.266 1.764 10.957 1.00 93.81 206 GLN A O 1
ATOM 1704 N N . LYS A 1 207 ? 15.264 2.718 11.393 1.00 94.44 207 LYS A N 1
ATOM 1705 C CA . LYS A 1 207 ? 15.238 2.446 12.837 1.00 94.44 207 LYS A CA 1
ATOM 1706 C C . LYS A 1 207 ? 14.073 3.179 13.505 1.00 94.44 207 LYS A C 1
ATOM 1708 O O . LYS A 1 207 ? 13.259 2.526 14.156 1.00 94.44 207 LYS A O 1
ATOM 1713 N N . ASN A 1 208 ? 13.897 4.472 13.227 1.00 95.06 208 ASN A N 1
ATOM 1714 C CA . ASN A 1 208 ? 12.777 5.259 13.758 1.00 95.06 208 ASN A CA 1
ATOM 1715 C C . ASN A 1 208 ? 11.409 4.684 13.344 1.00 95.06 208 ASN A C 1
ATOM 1717 O O . ASN A 1 208 ? 10.512 4.562 14.175 1.00 95.06 208 ASN A O 1
ATOM 1721 N N . ILE A 1 209 ? 11.242 4.271 12.080 1.00 95.62 209 ILE A N 1
ATOM 1722 C CA . ILE A 1 209 ? 10.013 3.602 11.612 1.00 95.62 209 ILE A CA 1
ATOM 1723 C C . ILE A 1 209 ? 9.756 2.315 12.404 1.00 95.62 209 ILE A C 1
ATOM 1725 O O . ILE A 1 209 ? 8.620 2.041 12.791 1.00 95.62 209 ILE A O 1
ATOM 1729 N N . THR A 1 210 ? 10.796 1.518 12.646 1.00 95.50 210 THR A N 1
ATOM 1730 C CA . THR A 1 210 ? 10.685 0.258 13.395 1.00 95.50 210 THR A CA 1
ATOM 1731 C C . THR A 1 210 ? 10.263 0.514 14.843 1.00 95.50 210 THR A C 1
ATOM 1733 O O . THR A 1 210 ? 9.345 -0.138 15.340 1.00 95.50 210 THR A O 1
ATOM 1736 N N . GLU A 1 211 ? 10.853 1.514 15.499 1.00 96.31 211 GLU A N 1
ATOM 1737 C CA . GLU A 1 211 ? 10.464 1.933 16.849 1.00 96.31 211 GLU A CA 1
ATOM 1738 C C . GLU A 1 211 ? 9.009 2.415 16.916 1.00 96.31 211 GLU A C 1
ATOM 1740 O O . GLU A 1 211 ? 8.270 2.020 17.820 1.00 96.31 211 GLU A O 1
ATOM 1745 N N . LEU A 1 212 ? 8.561 3.220 15.946 1.00 95.56 212 LEU A N 1
ATOM 1746 C CA . LEU A 1 212 ? 7.168 3.672 15.865 1.00 95.56 212 LEU A CA 1
ATOM 1747 C C . LEU A 1 212 ? 6.196 2.504 15.650 1.00 95.56 212 LEU A C 1
ATOM 1749 O O . LEU A 1 212 ? 5.148 2.445 16.296 1.00 95.56 212 LEU A O 1
ATOM 1753 N N . LYS A 1 213 ? 6.551 1.534 14.797 1.00 95.25 213 LYS A N 1
ATOM 1754 C CA . LYS A 1 213 ? 5.754 0.313 14.591 1.00 95.25 213 LYS A CA 1
ATOM 1755 C C . LYS A 1 213 ? 5.634 -0.506 15.877 1.00 95.25 213 LYS A C 1
ATOM 1757 O O . LYS A 1 213 ? 4.537 -0.967 16.192 1.00 95.25 213 LYS A O 1
ATOM 1762 N N . ASN A 1 214 ? 6.713 -0.626 16.649 1.00 95.38 214 ASN A N 1
ATOM 1763 C CA . ASN A 1 214 ? 6.694 -1.315 17.941 1.00 95.38 214 ASN A CA 1
ATOM 1764 C C . ASN A 1 214 ? 5.807 -0.586 18.962 1.00 95.38 214 ASN A C 1
ATOM 1766 O O . ASN A 1 214 ? 4.916 -1.207 19.540 1.00 95.38 214 ASN A O 1
ATOM 1770 N N . LYS A 1 215 ? 5.944 0.742 19.100 1.00 94.12 215 LYS A N 1
ATOM 1771 C CA . LYS A 1 215 ? 5.062 1.559 19.960 1.00 94.12 215 LYS A CA 1
ATOM 1772 C C . LYS A 1 215 ? 3.586 1.408 19.580 1.00 94.12 215 LYS A C 1
ATOM 1774 O O . LYS A 1 215 ? 2.720 1.301 20.447 1.00 94.12 215 LYS A O 1
ATOM 1779 N N . LYS A 1 216 ? 3.278 1.334 18.281 1.00 94.06 216 LYS A N 1
ATOM 1780 C CA . LYS A 1 216 ? 1.912 1.090 17.793 1.00 94.06 216 LYS A CA 1
ATOM 1781 C C . LYS A 1 216 ? 1.380 -0.288 18.202 1.00 94.06 216 LYS A C 1
ATOM 1783 O O . LYS A 1 216 ? 0.204 -0.403 18.551 1.00 94.06 216 LYS A O 1
ATOM 1788 N N . LEU A 1 217 ? 2.209 -1.334 18.163 1.00 93.38 217 LEU A N 1
ATOM 1789 C CA . LEU A 1 217 ? 1.818 -2.675 18.617 1.00 93.38 217 LEU A CA 1
ATOM 1790 C C . LEU A 1 217 ? 1.507 -2.695 20.118 1.00 93.38 217 LEU A C 1
ATOM 1792 O O . LEU A 1 217 ? 0.479 -3.245 20.516 1.00 93.38 217 LEU A O 1
ATOM 1796 N N . GLU A 1 218 ? 2.330 -2.036 20.932 1.00 94.12 218 GLU A N 1
ATOM 1797 C CA . GLU A 1 218 ? 2.083 -1.880 22.371 1.00 94.12 218 GLU A CA 1
ATOM 1798 C C . GLU A 1 218 ? 0.762 -1.144 22.643 1.00 94.12 218 GLU A C 1
ATOM 1800 O O . GLU A 1 218 ? -0.045 -1.581 23.469 1.00 94.12 218 GLU A O 1
ATOM 1805 N N . MET A 1 219 ? 0.479 -0.069 21.898 1.00 93.38 219 MET A N 1
ATOM 1806 C CA . MET A 1 219 ? -0.794 0.651 21.999 1.00 93.38 219 MET A CA 1
ATOM 1807 C C . MET A 1 219 ? -2.002 -0.216 21.632 1.00 93.38 219 MET A C 1
ATOM 1809 O O . MET A 1 219 ? -3.022 -0.149 22.318 1.00 93.38 219 MET A O 1
ATOM 1813 N N . LYS A 1 220 ? -1.903 -1.059 20.597 1.00 92.44 220 LYS A N 1
ATOM 1814 C CA . LYS A 1 220 ? -2.976 -2.003 20.232 1.00 92.44 220 LYS A CA 1
ATOM 1815 C C . LYS A 1 220 ? -3.222 -3.054 21.313 1.00 92.44 220 LYS A C 1
ATOM 1817 O O . LYS A 1 220 ? -4.371 -3.412 21.583 1.00 92.44 220 LYS A O 1
ATOM 1822 N N . ALA A 1 221 ? -2.159 -3.536 21.955 1.00 93.19 221 ALA A N 1
ATOM 1823 C CA . ALA A 1 221 ? -2.289 -4.437 23.094 1.00 93.19 221 ALA A CA 1
ATOM 1824 C C . ALA A 1 221 ? -3.017 -3.740 24.259 1.00 93.19 221 ALA A C 1
ATOM 1826 O O . ALA A 1 221 ? -3.968 -4.297 24.810 1.00 93.19 221 ALA A O 1
ATOM 1827 N N . ARG A 1 222 ? -2.650 -2.488 24.572 1.00 93.38 222 ARG A N 1
ATOM 1828 C CA . ARG A 1 222 ? -3.332 -1.675 25.595 1.00 93.38 222 ARG A CA 1
ATOM 1829 C C . ARG A 1 222 ? -4.800 -1.413 25.253 1.00 93.38 222 ARG A C 1
ATOM 1831 O O . ARG A 1 222 ? -5.654 -1.547 26.124 1.00 93.38 222 ARG A O 1
ATOM 1838 N N . GLU A 1 223 ? -5.112 -1.114 23.993 1.00 92.44 223 GLU A N 1
ATOM 1839 C CA . GLU A 1 223 ? -6.491 -0.951 23.518 1.00 92.44 223 GLU A CA 1
ATOM 1840 C C . GLU A 1 223 ? -7.321 -2.220 23.761 1.00 92.44 223 GLU A C 1
ATOM 1842 O O . GLU A 1 223 ? -8.446 -2.141 24.253 1.00 92.44 223 GLU A O 1
ATOM 1847 N N . THR A 1 224 ? -6.751 -3.395 23.485 1.00 92.94 224 THR A N 1
ATOM 1848 C CA . THR A 1 224 ? -7.426 -4.683 23.703 1.00 92.94 224 THR A CA 1
ATOM 1849 C C . THR A 1 224 ? -7.755 -4.903 25.182 1.00 92.94 224 THR A C 1
ATOM 1851 O O . THR A 1 224 ? -8.864 -5.321 25.520 1.00 92.94 224 THR A O 1
ATOM 1854 N N . VAL A 1 225 ? -6.825 -4.568 26.083 1.00 94.06 225 VAL A N 1
ATOM 1855 C CA . VAL A 1 225 ? -7.049 -4.650 27.537 1.00 94.06 225 VAL A CA 1
ATOM 1856 C C . VAL A 1 225 ? -8.160 -3.691 27.980 1.00 94.06 225 VAL A C 1
ATOM 1858 O O . VAL A 1 225 ? -9.075 -4.104 28.696 1.00 94.06 225 VAL A O 1
ATOM 1861 N N . LEU A 1 226 ? -8.143 -2.441 27.508 1.00 92.19 226 LEU A N 1
ATOM 1862 C CA . LEU A 1 226 ? -9.180 -1.453 27.830 1.00 92.19 226 LEU A CA 1
ATOM 1863 C C . LEU A 1 226 ? -10.565 -1.883 27.329 1.00 92.19 226 LEU A C 1
ATOM 1865 O O . LEU A 1 226 ? -11.559 -1.721 28.037 1.00 92.19 226 LEU A O 1
ATOM 1869 N N . GLN A 1 227 ? -10.656 -2.479 26.137 1.00 92.00 227 GLN A N 1
ATOM 1870 C CA . GLN A 1 227 ? -11.919 -3.002 25.607 1.00 92.00 227 GLN A CA 1
ATOM 1871 C C . GLN A 1 227 ? -12.495 -4.124 26.482 1.00 92.00 227 GLN A C 1
ATOM 1873 O O . GLN A 1 227 ? -13.708 -4.163 26.727 1.00 92.00 227 GLN A O 1
ATOM 1878 N N . GLN A 1 228 ? -11.642 -5.014 26.996 1.00 92.69 228 GLN A N 1
ATOM 1879 C CA . GLN A 1 228 ? -12.061 -6.053 27.938 1.00 92.69 228 GLN A CA 1
ATOM 1880 C C . GLN A 1 228 ? -12.551 -5.448 29.259 1.00 92.69 228 GLN A C 1
ATOM 1882 O O . GLN A 1 228 ? -13.577 -5.879 29.787 1.00 92.69 228 GLN A O 1
ATOM 1887 N N . GLU A 1 229 ? -11.871 -4.426 29.780 1.00 92.12 229 GLU A N 1
ATOM 1888 C CA . GLU A 1 229 ? -12.277 -3.742 31.011 1.00 92.12 229 GLU A CA 1
ATOM 1889 C C . GLU A 1 229 ? -13.617 -3.008 30.853 1.00 92.12 229 GLU A C 1
ATOM 1891 O O . GLU A 1 229 ? -14.510 -3.148 31.693 1.00 92.12 229 GLU A O 1
ATOM 1896 N N . ILE A 1 230 ? -13.815 -2.308 29.732 1.00 91.06 230 ILE A N 1
ATOM 1897 C CA . ILE A 1 230 ? -15.095 -1.676 29.385 1.00 91.06 230 ILE A CA 1
ATOM 1898 C C . ILE A 1 230 ? -16.214 -2.721 29.302 1.00 91.06 230 ILE A C 1
ATOM 1900 O O . ILE A 1 230 ? -17.327 -2.462 29.763 1.00 91.06 230 ILE A O 1
ATOM 1904 N N . SER A 1 231 ? -15.938 -3.891 28.724 1.00 91.88 231 SER A N 1
ATOM 1905 C CA . SER A 1 231 ? -16.924 -4.970 28.595 1.00 91.88 231 SER A CA 1
ATOM 1906 C C . SER A 1 231 ? -17.331 -5.525 29.961 1.00 91.88 231 SER A C 1
ATOM 1908 O O . SER A 1 231 ? -18.524 -5.591 30.254 1.00 91.88 231 SER A O 1
ATOM 1910 N N . LYS A 1 232 ? -16.361 -5.791 30.847 1.00 93.06 232 LYS A N 1
ATOM 1911 C CA . LYS A 1 232 ? -16.629 -6.207 32.235 1.00 93.06 232 LYS A CA 1
ATOM 1912 C C . LYS A 1 232 ? -17.465 -5.173 32.990 1.00 93.06 232 LYS A C 1
ATOM 1914 O O . LYS A 1 232 ? -18.454 -5.520 33.626 1.00 93.06 232 LYS A O 1
ATOM 1919 N N . LYS A 1 233 ? -17.130 -3.884 32.869 1.00 90.81 233 LYS A N 1
ATOM 1920 C CA . LYS A 1 233 ? -17.886 -2.796 33.514 1.00 90.81 233 LYS A CA 1
ATOM 1921 C C . LYS A 1 233 ? -19.327 -2.689 33.009 1.00 90.81 233 LYS A C 1
ATOM 1923 O O . LYS A 1 233 ? -20.225 -2.392 33.794 1.00 90.81 233 LYS A O 1
ATOM 1928 N N . ARG A 1 234 ? -19.568 -2.944 31.718 1.00 91.12 234 ARG A N 1
ATOM 1929 C CA . ARG A 1 234 ? -20.931 -3.003 31.156 1.00 91.12 234 ARG A CA 1
ATOM 1930 C C . ARG A 1 234 ? -21.741 -4.147 31.750 1.00 91.12 234 ARG A C 1
ATOM 1932 O O . ARG A 1 234 ? -22.914 -3.954 32.053 1.00 91.12 234 ARG A O 1
ATOM 1939 N N . GLU A 1 235 ? -21.124 -5.309 31.913 1.00 93.38 235 GLU A N 1
ATOM 1940 C CA . GLU A 1 235 ? -21.775 -6.481 32.490 1.00 93.38 235 GLU A CA 1
ATOM 1941 C C . GLU A 1 235 ? -22.109 -6.265 33.973 1.00 93.38 235 GLU A C 1
ATOM 1943 O O . GLU A 1 235 ? -23.259 -6.448 34.373 1.00 93.38 235 GLU A O 1
ATOM 1948 N N . GLU A 1 236 ? -21.159 -5.741 34.758 1.00 92.31 236 GLU A N 1
ATOM 1949 C CA . GLU A 1 236 ? -21.384 -5.326 36.152 1.00 92.31 236 GLU A CA 1
ATOM 1950 C C . GLU A 1 236 ? -22.559 -4.341 36.267 1.00 92.31 236 GLU A C 1
ATOM 1952 O O . GLU A 1 236 ? -23.430 -4.491 37.129 1.00 92.31 236 GLU A O 1
ATOM 1957 N N . TYR A 1 237 ? -22.614 -3.348 35.373 1.00 91.06 237 TYR A N 1
ATOM 1958 C CA . TYR A 1 237 ? -23.694 -2.366 35.341 1.00 91.06 237 TYR A CA 1
ATOM 1959 C C . TYR A 1 237 ? -25.051 -2.987 34.983 1.00 91.06 237 TYR A C 1
ATOM 1961 O O . TYR A 1 237 ? -26.061 -2.633 35.589 1.00 91.06 237 TYR A O 1
ATOM 1969 N N . ASN A 1 238 ? -25.095 -3.933 34.041 1.00 93.62 238 ASN A N 1
ATOM 1970 C CA . ASN A 1 238 ? -26.327 -4.636 33.677 1.00 93.62 238 ASN A CA 1
ATOM 1971 C C . ASN A 1 238 ? -26.867 -5.455 34.861 1.00 93.62 238 ASN A C 1
ATOM 1973 O O . ASN A 1 238 ? -28.034 -5.326 35.227 1.00 93.62 238 ASN A O 1
ATOM 1977 N N . ILE A 1 239 ? -25.995 -6.210 35.537 1.00 94.94 239 ILE A N 1
ATOM 1978 C CA . ILE A 1 239 ? -26.361 -6.967 36.744 1.00 94.94 239 ILE A CA 1
ATOM 1979 C C . ILE A 1 239 ? -26.893 -6.027 37.833 1.00 94.94 239 ILE A C 1
ATOM 1981 O O . ILE A 1 239 ? -27.895 -6.329 38.484 1.00 94.94 239 ILE A O 1
ATOM 1985 N N . PHE A 1 240 ? -26.249 -4.874 38.034 1.00 93.94 240 PHE A N 1
ATOM 1986 C CA . PHE A 1 240 ? -26.722 -3.866 38.982 1.00 93.94 240 PHE A CA 1
ATOM 1987 C C . PHE A 1 240 ? -28.128 -3.356 38.634 1.00 93.94 240 PHE A C 1
ATOM 1989 O O . PHE A 1 240 ? -28.981 -3.284 39.518 1.00 93.94 240 PHE A O 1
ATOM 1996 N N . GLN A 1 241 ? -28.400 -3.060 37.359 1.00 92.25 241 GLN A N 1
ATOM 1997 C CA . GLN A 1 241 ? -29.728 -2.623 36.917 1.00 92.25 241 GLN A CA 1
ATOM 1998 C C . GLN A 1 241 ? -30.798 -3.694 37.150 1.00 92.25 241 GLN A C 1
ATOM 2000 O O . GLN A 1 241 ? -31.866 -3.384 37.670 1.00 92.25 241 GLN A O 1
ATOM 2005 N N . GLN A 1 242 ? -30.502 -4.962 36.855 1.00 93.88 242 GLN A N 1
ATOM 2006 C CA . GLN A 1 242 ? -31.430 -6.065 37.128 1.00 93.88 242 GLN A CA 1
ATOM 2007 C C . GLN A 1 242 ? -31.752 -6.181 38.622 1.00 93.88 242 GLN A C 1
ATOM 2009 O O . GLN A 1 242 ? -32.920 -6.269 39.001 1.00 93.88 242 GLN A O 1
ATOM 2014 N N . LYS A 1 243 ? -30.731 -6.113 39.488 1.00 94.06 243 LYS A N 1
ATOM 2015 C CA . LYS A 1 243 ? -30.923 -6.126 40.948 1.00 94.06 243 LYS A CA 1
ATOM 2016 C C . LYS A 1 243 ? -31.759 -4.944 41.427 1.00 94.06 243 LYS A C 1
ATOM 2018 O O . LYS A 1 243 ? -32.618 -5.124 42.285 1.00 94.06 243 LYS A O 1
ATOM 2023 N N . LYS A 1 244 ? -31.537 -3.754 40.863 1.00 94.38 244 LYS A N 1
ATOM 2024 C CA . LYS A 1 244 ? -32.315 -2.555 41.181 1.00 94.38 244 LYS A CA 1
ATOM 2025 C C . LYS A 1 244 ? -33.796 -2.741 40.838 1.00 94.38 244 LYS A C 1
ATOM 2027 O O . LYS A 1 244 ? -34.636 -2.483 41.691 1.00 94.38 244 LYS A O 1
ATOM 2032 N N . VAL A 1 245 ? -34.109 -3.253 39.647 1.00 94.50 245 VAL A N 1
ATOM 2033 C CA . VAL A 1 245 ? -35.496 -3.531 39.228 1.00 94.50 245 VAL A CA 1
ATOM 2034 C C . VAL A 1 245 ? -36.162 -4.554 40.151 1.00 94.50 245 VAL A C 1
ATOM 2036 O O . VAL A 1 245 ? -37.307 -4.369 40.562 1.00 94.50 245 VAL A O 1
ATOM 2039 N N . ILE A 1 246 ? -35.442 -5.618 40.522 1.00 93.19 246 ILE A N 1
ATOM 2040 C CA . ILE A 1 246 ? -35.941 -6.620 41.473 1.00 93.19 246 ILE A CA 1
ATOM 2041 C C . ILE A 1 246 ? -36.240 -5.970 42.831 1.00 93.19 246 ILE A C 1
ATOM 2043 O O . ILE A 1 246 ? -37.314 -6.193 43.387 1.00 93.19 246 ILE A O 1
ATOM 2047 N N . GLN A 1 247 ? -35.333 -5.135 43.344 1.00 92.81 247 GLN A N 1
ATOM 2048 C CA . GLN A 1 247 ? -35.529 -4.421 44.607 1.00 92.81 247 GLN A CA 1
ATOM 2049 C C . GLN A 1 247 ? -36.739 -3.479 44.551 1.00 92.81 247 GLN A C 1
ATOM 2051 O O . GLN A 1 247 ? -37.557 -3.478 45.466 1.00 92.81 247 GLN A O 1
ATOM 2056 N N . GLU A 1 248 ? -36.894 -2.712 43.471 1.00 93.81 248 GLU A N 1
ATOM 2057 C CA . GLU A 1 248 ? -38.047 -1.826 43.268 1.00 93.81 248 GLU A CA 1
ATOM 2058 C C . GLU A 1 248 ? -39.367 -2.613 43.226 1.00 93.81 248 GLU A C 1
ATOM 2060 O O . GLU A 1 248 ? -40.367 -2.181 43.804 1.00 93.81 248 GLU A O 1
ATOM 2065 N N . ALA A 1 249 ? -39.372 -3.801 42.613 1.00 93.00 249 ALA A N 1
ATOM 2066 C CA . ALA A 1 249 ? -40.530 -4.691 42.617 1.00 93.00 249 ALA A CA 1
ATOM 2067 C C . ALA A 1 249 ? -40.852 -5.233 44.023 1.00 93.00 249 ALA A C 1
ATOM 2069 O O . ALA A 1 249 ? -42.028 -5.308 44.388 1.00 93.00 249 ALA A O 1
ATOM 2070 N N . TYR A 1 250 ? -39.839 -5.579 44.826 1.00 91.88 250 TYR A N 1
ATOM 2071 C CA . TYR A 1 250 ? -40.030 -5.972 46.228 1.00 91.88 250 TYR A CA 1
ATOM 2072 C C . TYR A 1 250 ? -40.599 -4.827 47.072 1.00 91.88 250 TYR A C 1
ATOM 2074 O O . TYR A 1 250 ? -41.571 -5.033 47.796 1.00 91.88 250 TYR A O 1
ATOM 2082 N N . GLU A 1 251 ? -40.062 -3.613 46.937 1.00 92.44 251 GLU A N 1
ATOM 2083 C CA . GLU A 1 251 ? -40.572 -2.429 47.642 1.00 92.44 251 GLU A CA 1
ATOM 2084 C C . GLU A 1 251 ? -42.024 -2.115 47.257 1.00 92.44 251 GLU A C 1
ATOM 2086 O O . GLU A 1 251 ? -42.846 -1.789 48.116 1.00 92.44 251 GLU A O 1
ATOM 2091 N N . LYS A 1 252 ? -42.382 -2.276 45.977 1.00 94.25 252 LYS A N 1
ATOM 2092 C CA . LYS A 1 252 ? -43.767 -2.120 45.522 1.00 94.25 252 LYS A CA 1
ATOM 2093 C C . LYS A 1 252 ? -44.695 -3.156 46.165 1.00 94.25 252 LYS A C 1
ATOM 2095 O O . LYS A 1 252 ? -45.722 -2.777 46.721 1.00 94.25 252 LYS A O 1
ATOM 2100 N N . LYS A 1 253 ? -44.312 -4.438 46.164 1.00 91.00 253 LYS A N 1
ATOM 2101 C CA . LYS A 1 253 ? -45.088 -5.503 46.827 1.00 91.00 253 LYS A CA 1
ATOM 2102 C C . LYS A 1 253 ? -45.261 -5.242 48.322 1.00 91.00 253 LYS A C 1
ATOM 2104 O O . LYS A 1 253 ? -46.355 -5.421 48.848 1.00 91.00 253 LYS A O 1
ATOM 2109 N N . LYS A 1 254 ? -44.209 -4.780 49.001 1.00 89.56 254 LYS A N 1
ATOM 2110 C CA . LYS A 1 254 ? -44.262 -4.427 50.424 1.00 89.56 254 LYS A CA 1
ATOM 2111 C C . LYS A 1 254 ? -45.284 -3.320 50.692 1.00 89.56 254 LYS A C 1
ATOM 2113 O O . LYS A 1 254 ? -46.079 -3.443 51.620 1.00 89.56 254 LYS A O 1
ATOM 2118 N N . LYS A 1 255 ? -45.311 -2.273 49.861 1.00 93.00 255 LYS A N 1
ATOM 2119 C CA . LYS A 1 255 ? -46.330 -1.213 49.951 1.00 93.00 255 LYS A CA 1
ATOM 2120 C C . LYS A 1 255 ? -47.746 -1.754 49.742 1.00 93.00 255 LYS A C 1
ATOM 2122 O O . LYS A 1 255 ? -48.612 -1.474 50.561 1.00 93.00 255 LYS A O 1
ATOM 2127 N N . GLU A 1 256 ? -47.962 -2.592 48.728 1.00 91.62 256 GLU A N 1
ATOM 2128 C CA . GLU A 1 256 ? -49.273 -3.213 48.468 1.00 91.62 256 GLU A CA 1
ATOM 2129 C C . GLU A 1 256 ? -49.755 -4.097 49.636 1.00 91.62 256 GLU A C 1
ATOM 2131 O O . GLU A 1 256 ? -50.951 -4.159 49.929 1.00 91.62 256 GLU A O 1
ATOM 2136 N N . ILE A 1 257 ? -48.842 -4.801 50.315 1.00 87.25 257 ILE A N 1
ATOM 2137 C CA . ILE A 1 257 ? -49.166 -5.589 51.513 1.00 87.25 257 ILE A CA 1
ATOM 2138 C C . ILE A 1 257 ? -49.567 -4.667 52.669 1.00 87.25 257 ILE A C 1
ATOM 2140 O O . ILE A 1 257 ? -50.584 -4.924 53.313 1.00 87.25 257 ILE A O 1
ATOM 2144 N N . LEU A 1 258 ? -48.817 -3.585 52.904 1.00 89.06 258 LEU A N 1
ATOM 2145 C CA . LEU A 1 258 ? -49.124 -2.607 53.951 1.00 89.06 258 LEU A CA 1
ATOM 2146 C C . LEU A 1 258 ? -50.491 -1.944 53.738 1.00 89.06 258 LEU A C 1
ATOM 2148 O O . LEU A 1 258 ? -51.276 -1.869 54.679 1.00 89.06 258 LEU A O 1
ATOM 2152 N N . GLU A 1 259 ? -50.812 -1.539 52.509 1.00 91.38 259 GLU A N 1
ATOM 2153 C CA . GLU A 1 259 ? -52.128 -0.983 52.160 1.00 91.38 259 GLU A CA 1
ATOM 2154 C C . GLU A 1 259 ? -53.259 -1.986 52.442 1.00 91.38 259 GLU A C 1
ATOM 2156 O O . GLU A 1 259 ? -54.283 -1.633 53.027 1.00 91.38 259 GLU A O 1
ATOM 2161 N N . LYS A 1 260 ? -53.059 -3.268 52.102 1.00 89.06 260 LYS A N 1
ATOM 2162 C CA . LYS A 1 260 ? -54.035 -4.330 52.401 1.00 89.06 260 LYS A CA 1
ATOM 2163 C C . LYS A 1 260 ? -54.202 -4.576 53.902 1.00 89.06 260 LYS A C 1
ATOM 2165 O O . LYS A 1 260 ? -55.311 -4.883 54.328 1.00 89.06 260 LYS A O 1
ATOM 2170 N N . ILE A 1 261 ? -53.129 -4.483 54.690 1.00 85.94 261 ILE A N 1
ATOM 2171 C CA . ILE A 1 261 ? -53.201 -4.605 56.154 1.00 85.94 261 ILE A CA 1
ATOM 2172 C C . ILE A 1 261 ? -54.007 -3.441 56.733 1.00 85.94 261 ILE A C 1
ATOM 2174 O O . ILE A 1 261 ? -54.914 -3.686 57.519 1.00 85.94 261 ILE A O 1
ATOM 2178 N N . GLN A 1 262 ? -53.745 -2.208 56.292 1.00 89.62 262 GLN A N 1
ATOM 2179 C CA . GLN A 1 262 ? -54.505 -1.035 56.735 1.00 89.62 262 GLN A CA 1
ATOM 2180 C C . GLN A 1 262 ? -55.999 -1.151 56.404 1.00 89.62 262 GLN A C 1
ATOM 2182 O O . GLN A 1 262 ? -56.844 -0.767 57.209 1.00 89.62 262 GLN A O 1
ATOM 2187 N N . GLU A 1 263 ? -56.347 -1.692 55.235 1.00 89.75 263 GLU A N 1
ATOM 2188 C CA . GLU A 1 263 ? -57.747 -1.928 54.872 1.00 89.75 263 GLU A CA 1
ATOM 2189 C C . GLU A 1 263 ? -58.408 -2.973 55.785 1.00 89.75 263 GLU A C 1
ATOM 2191 O O . GLU A 1 263 ? -59.526 -2.763 56.257 1.00 89.75 263 GLU A O 1
ATOM 2196 N N . PHE A 1 264 ? -57.709 -4.068 56.100 1.00 83.62 264 PHE A N 1
ATOM 2197 C CA . PHE A 1 264 ? -58.198 -5.060 57.061 1.00 83.62 264 PHE A CA 1
ATOM 2198 C C . PHE A 1 264 ? -58.332 -4.496 58.480 1.00 83.62 264 PHE A C 1
ATOM 2200 O O . PHE A 1 264 ? -59.308 -4.804 59.161 1.00 83.62 264 PHE A O 1
ATOM 2207 N N . GLU A 1 265 ? -57.412 -3.636 58.917 1.00 84.00 265 GLU A N 1
ATOM 2208 C CA . GLU A 1 265 ? -57.503 -2.949 60.210 1.00 84.00 265 GLU A CA 1
ATOM 2209 C C . GLU A 1 265 ? -58.737 -2.034 60.267 1.00 84.00 265 GLU A C 1
ATOM 2211 O O . GLU A 1 265 ? -59.508 -2.110 61.222 1.00 84.00 265 GLU A O 1
ATOM 2216 N N . LYS A 1 266 ? -59.023 -1.268 59.204 1.00 88.44 266 LYS A N 1
ATOM 2217 C CA . LYS A 1 266 ? -60.262 -0.470 59.108 1.00 88.44 266 LYS A CA 1
ATOM 2218 C C . LYS A 1 266 ? -61.524 -1.330 59.140 1.00 88.44 266 LYS A C 1
ATOM 2220 O O . LYS A 1 266 ? -62.526 -0.938 59.735 1.00 88.44 266 LYS A O 1
ATOM 2225 N N . GLN A 1 267 ? -61.518 -2.485 58.473 1.00 82.38 267 GLN A N 1
ATOM 2226 C CA . GLN A 1 267 ? -62.651 -3.417 58.504 1.00 82.38 267 GLN A CA 1
ATOM 2227 C C . GLN A 1 267 ? -62.863 -3.984 59.909 1.00 82.38 267 GLN A C 1
ATOM 2229 O O . GLN A 1 267 ? -63.994 -4.011 60.394 1.00 82.38 267 GLN A O 1
ATOM 2234 N N . LYS A 1 268 ? -61.775 -4.349 60.594 1.00 79.94 268 LYS A N 1
ATOM 2235 C CA . LYS A 1 268 ? -61.807 -4.786 61.990 1.00 79.94 268 LYS A CA 1
ATOM 2236 C C . LYS A 1 268 ? -62.383 -3.709 62.911 1.00 79.94 268 LYS A C 1
ATOM 2238 O O . LYS A 1 268 ? -63.228 -4.022 63.743 1.00 79.94 268 LYS A O 1
ATOM 2243 N N . GLU A 1 269 ? -61.979 -2.449 62.750 1.00 83.38 269 GLU A N 1
ATOM 2244 C CA . GLU A 1 269 ? -62.530 -1.332 63.531 1.00 83.38 269 GLU A CA 1
ATOM 2245 C C . GLU A 1 269 ? -64.039 -1.159 63.320 1.00 83.38 269 GLU A C 1
ATOM 2247 O O . GLU A 1 269 ? -64.772 -0.973 64.291 1.00 83.38 269 GLU A O 1
ATOM 2252 N N . LYS A 1 270 ? -64.526 -1.278 62.077 1.00 83.69 270 LYS A N 1
ATOM 2253 C CA . LYS A 1 270 ? -65.967 -1.213 61.775 1.00 83.69 270 LYS A CA 1
ATOM 2254 C C . LYS A 1 270 ? -66.748 -2.318 62.486 1.00 83.69 270 LYS A C 1
ATOM 2256 O O . LYS A 1 270 ? -67.740 -2.021 63.146 1.00 83.69 270 LYS A O 1
ATOM 2261 N N . LEU A 1 271 ? -66.282 -3.564 62.406 1.00 77.75 271 LEU A N 1
ATOM 2262 C CA . LEU A 1 271 ? -66.913 -4.697 63.097 1.00 77.75 271 LEU A CA 1
ATOM 2263 C C . LEU A 1 271 ? -66.847 -4.536 64.624 1.00 77.75 271 LEU A C 1
ATOM 2265 O O . LEU A 1 271 ? -67.815 -4.823 65.328 1.00 77.75 271 LEU A O 1
ATOM 2269 N N . GLY A 1 272 ? -65.739 -4.000 65.144 1.00 73.62 272 GLY A N 1
ATOM 2270 C CA . GLY A 1 272 ? -65.607 -3.633 66.554 1.00 73.62 272 GLY A CA 1
ATOM 2271 C C . GLY A 1 272 ? -66.625 -2.573 66.988 1.00 73.62 272 GLY A C 1
ATOM 2272 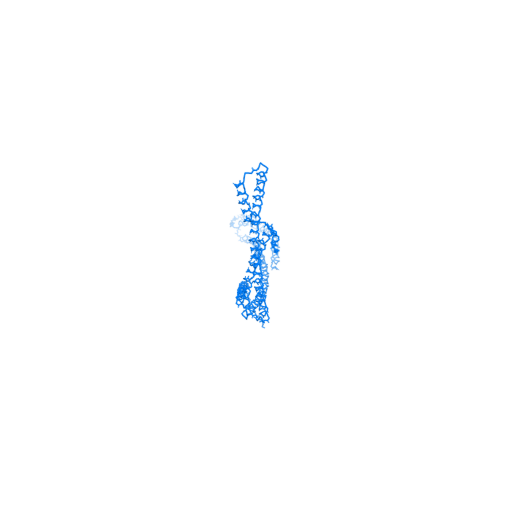O O . GLY A 1 272 ? -67.216 -2.692 68.059 1.00 73.62 272 GLY A O 1
ATOM 2273 N N . PHE A 1 273 ? -66.892 -1.573 66.146 1.00 73.12 273 PHE A N 1
ATOM 2274 C CA . PHE A 1 273 ? -67.932 -0.574 66.398 1.00 73.12 273 PHE A CA 1
ATOM 2275 C C . PHE A 1 273 ? -69.351 -1.170 66.338 1.00 73.12 273 PHE A C 1
ATOM 2277 O O . PHE A 1 273 ? -70.222 -0.808 67.128 1.00 73.12 273 PHE A O 1
ATOM 2284 N N . GLU A 1 274 ? -69.606 -2.121 65.439 1.00 73.38 274 GLU A N 1
ATOM 2285 C CA . GLU A 1 274 ? -70.880 -2.853 65.417 1.00 73.38 274 GLU A CA 1
ATOM 2286 C C . GLU A 1 274 ? -71.092 -3.668 66.699 1.00 73.38 274 GLU A C 1
ATOM 2288 O O . GLU A 1 274 ? -72.199 -3.689 67.247 1.00 73.38 274 GLU A O 1
ATOM 2293 N N . LYS A 1 275 ? -70.016 -4.256 67.235 1.00 69.75 275 LYS A N 1
ATOM 2294 C CA . LYS A 1 275 ? -70.030 -4.960 68.519 1.00 69.75 275 LYS A CA 1
ATOM 2295 C C . LYS A 1 275 ? -70.379 -4.028 69.685 1.00 69.75 275 LYS A C 1
ATOM 2297 O O . LYS A 1 275 ? -71.209 -4.393 70.512 1.00 69.75 275 LYS A O 1
ATOM 2302 N N . THR A 1 276 ? -69.818 -2.817 69.747 1.00 66.44 276 THR A N 1
ATOM 2303 C CA . THR A 1 276 ? -70.113 -1.859 70.837 1.00 66.44 276 THR A CA 1
ATOM 2304 C C . THR A 1 276 ? -71.519 -1.262 70.762 1.00 66.44 276 THR A C 1
ATOM 2306 O O . THR A 1 276 ? -72.068 -0.851 71.782 1.00 66.44 276 THR A O 1
ATOM 2309 N N . LYS A 1 277 ? -72.145 -1.245 69.580 1.00 67.31 277 LYS A N 1
ATOM 2310 C CA . LYS A 1 277 ? -73.539 -0.805 69.404 1.00 67.31 277 LYS A CA 1
ATOM 2311 C C . LYS A 1 277 ? -74.559 -1.791 69.998 1.00 67.31 277 LYS A C 1
ATOM 2313 O O . LYS A 1 277 ? -75.696 -1.397 70.276 1.00 67.31 277 LYS A O 1
ATOM 2318 N N . CYS A 1 278 ? -74.168 -3.046 70.210 1.00 59.09 278 CYS A N 1
ATOM 2319 C CA . CYS A 1 278 ? -74.999 -4.093 70.798 1.00 59.09 278 CYS A CA 1
ATOM 2320 C C . CYS A 1 278 ? -74.946 -4.049 72.337 1.00 59.09 278 CYS A C 1
ATOM 2322 O O . CYS A 1 278 ? -74.409 -4.950 72.975 1.00 59.09 278 CYS A O 1
ATOM 2324 N N . ASP A 1 279 ? -75.490 -2.988 72.938 1.00 64.94 279 ASP A N 1
ATOM 2325 C CA . ASP A 1 279 ? -75.476 -2.786 74.393 1.00 64.94 279 ASP A CA 1
ATOM 2326 C C . ASP A 1 279 ? -76.847 -3.077 75.034 1.00 64.94 279 ASP A C 1
ATOM 2328 O O . ASP A 1 279 ? -77.843 -2.392 74.773 1.00 64.94 279 ASP A O 1
ATOM 2332 N N . SER A 1 280 ? -76.896 -4.087 75.909 1.00 68.19 280 SER A N 1
ATOM 2333 C CA . SER A 1 280 ? -78.089 -4.446 76.687 1.00 68.19 280 SER A CA 1
ATOM 2334 C C . SER A 1 280 ? -78.375 -3.486 77.846 1.00 68.19 280 SER A C 1
ATOM 2336 O O . SER A 1 280 ? -79.471 -3.527 78.407 1.00 68.19 280 SER A O 1
ATOM 2338 N N . SER A 1 281 ? -77.436 -2.601 78.196 1.00 70.38 281 SER A N 1
ATOM 2339 C CA . SER A 1 281 ? -77.554 -1.664 79.326 1.00 70.38 281 SER A CA 1
ATOM 2340 C C . SER A 1 281 ? -78.682 -0.642 79.138 1.00 70.38 281 SER A C 1
ATOM 2342 O O . SER A 1 281 ? -79.189 -0.071 80.108 1.00 70.38 281 SER A O 1
ATOM 2344 N N . LYS A 1 282 ? -79.151 -0.446 77.897 1.00 72.25 282 LYS A N 1
ATOM 2345 C CA . LYS A 1 282 ? -80.353 0.351 77.599 1.00 72.25 282 LYS A CA 1
ATOM 2346 C C . LYS A 1 282 ? -81.620 -0.262 78.198 1.00 72.25 282 LYS A C 1
ATOM 2348 O O . LYS A 1 282 ? -82.470 0.480 78.682 1.00 72.25 282 LYS A O 1
ATOM 2353 N N . PHE A 1 283 ? -81.729 -1.593 78.230 1.00 72.88 283 PHE A N 1
ATOM 2354 C CA . PHE A 1 283 ? -82.837 -2.271 78.910 1.00 72.88 283 PHE A CA 1
ATOM 2355 C C . PHE A 1 283 ? -82.755 -2.072 80.425 1.00 72.88 283 PHE A C 1
ATOM 2357 O O . PHE A 1 283 ? -83.770 -1.786 81.050 1.00 72.88 283 PHE A O 1
ATOM 2364 N N . ASP A 1 284 ? -81.556 -2.146 81.009 1.00 76.38 284 ASP A N 1
ATOM 2365 C CA . ASP A 1 284 ? -81.351 -1.924 82.448 1.00 76.38 284 ASP A CA 1
ATOM 2366 C C . ASP A 1 284 ? -81.677 -0.496 82.877 1.00 76.38 284 ASP A C 1
ATOM 2368 O O . ASP A 1 284 ? -82.340 -0.288 83.892 1.00 76.38 284 ASP A O 1
ATOM 2372 N N . SER A 1 285 ? -81.297 0.482 82.056 1.00 77.94 285 SER A N 1
ATOM 2373 C CA . SER A 1 285 ? -81.619 1.893 82.281 1.00 77.94 285 SER A CA 1
ATOM 2374 C C . SER A 1 285 ? -83.133 2.141 82.252 1.00 77.94 285 SER A C 1
ATOM 2376 O O . SER A 1 285 ? -83.654 2.870 83.095 1.00 77.94 285 SER A O 1
ATOM 2378 N N . LEU A 1 286 ? -83.860 1.498 81.329 1.00 73.56 286 LEU A N 1
ATOM 2379 C CA . LEU A 1 286 ? -85.323 1.588 81.244 1.00 73.56 286 LEU A CA 1
ATOM 2380 C C . LEU A 1 286 ? -86.024 0.875 82.401 1.00 73.56 286 LEU A C 1
ATOM 2382 O O . LEU A 1 286 ? -86.976 1.417 82.959 1.00 73.56 286 LEU A O 1
ATOM 2386 N N . ILE A 1 287 ? -85.551 -0.314 82.783 1.00 77.69 287 ILE A N 1
ATOM 2387 C CA . ILE A 1 287 ? -86.087 -1.073 83.920 1.00 77.69 287 ILE A CA 1
ATOM 2388 C C . ILE A 1 287 ? -85.882 -0.289 85.221 1.00 77.69 287 ILE A C 1
ATOM 2390 O O . ILE A 1 287 ? -86.812 -0.180 86.018 1.00 77.69 287 ILE A O 1
ATOM 2394 N N . PHE A 1 288 ? -84.702 0.304 85.419 1.00 78.38 288 PHE A N 1
ATOM 2395 C CA . PHE A 1 288 ? -84.408 1.148 86.576 1.00 78.38 288 PHE A CA 1
ATOM 2396 C C . PHE A 1 288 ? -85.277 2.412 86.601 1.00 78.38 288 PHE A C 1
ATOM 2398 O O . PHE A 1 288 ? -85.837 2.759 87.640 1.00 78.38 288 PHE A O 1
ATOM 2405 N N . PHE A 1 289 ? -85.437 3.079 85.454 1.00 78.19 289 PHE A N 1
ATOM 2406 C CA . PHE A 1 289 ? -86.267 4.278 85.341 1.00 78.19 289 PHE A CA 1
ATOM 2407 C C . PHE A 1 289 ? -87.744 3.989 85.643 1.00 78.19 289 PHE A C 1
ATOM 2409 O O . PHE A 1 289 ? -88.367 4.710 86.420 1.00 78.19 289 PHE A O 1
ATOM 2416 N N . LEU A 1 290 ? -88.290 2.905 85.086 1.00 74.19 290 LEU A N 1
ATOM 2417 C CA . LEU A 1 290 ? -89.660 2.470 85.358 1.00 74.19 290 LEU A CA 1
ATOM 2418 C C . LEU A 1 290 ? -89.843 1.992 86.805 1.00 74.19 290 LEU A C 1
ATOM 2420 O O . LEU A 1 290 ? -90.877 2.271 87.405 1.00 74.19 290 LEU A O 1
ATOM 2424 N N . GLY A 1 291 ? -88.841 1.325 87.385 1.00 72.69 291 GLY A N 1
ATOM 2425 C CA . GLY A 1 291 ? -88.873 0.835 88.766 1.00 72.69 291 GLY A CA 1
ATOM 2426 C C . GLY A 1 291 ? -88.826 1.937 89.831 1.00 72.69 291 GLY A C 1
ATOM 2427 O O . GLY A 1 291 ? -89.313 1.733 90.939 1.00 72.69 291 GLY A O 1
ATOM 2428 N N . ASN A 1 292 ? -88.289 3.113 89.496 1.00 73.62 292 ASN A N 1
ATOM 2429 C CA . ASN A 1 292 ? -88.208 4.260 90.405 1.00 73.62 292 ASN A CA 1
ATOM 2430 C C . ASN A 1 292 ? -89.396 5.229 90.303 1.00 73.62 292 ASN A C 1
ATOM 2432 O O . ASN A 1 292 ? -89.464 6.192 91.071 1.00 73.62 292 ASN A O 1
ATOM 2436 N N . MET A 1 293 ? -90.341 4.995 89.389 1.00 71.75 293 MET A N 1
ATOM 2437 C CA . MET A 1 293 ? -91.563 5.792 89.306 1.00 71.75 293 MET A CA 1
ATOM 2438 C C . MET A 1 293 ? -92.516 5.454 90.459 1.00 71.75 293 MET A C 1
ATOM 2440 O O . MET A 1 293 ? -92.854 4.295 90.682 1.00 71.75 293 MET A O 1
ATOM 2444 N N . LYS A 1 294 ? -92.980 6.478 91.184 1.00 62.53 294 LYS A N 1
ATOM 2445 C CA . LYS A 1 294 ? -93.933 6.349 92.300 1.00 62.53 294 LYS A CA 1
ATOM 2446 C C . LYS A 1 294 ? -95.229 7.094 91.970 1.00 62.53 294 LYS A C 1
ATOM 2448 O O . LYS A 1 294 ? -95.165 8.238 91.530 1.00 62.53 294 LYS A O 1
ATOM 2453 N N . GLY A 1 295 ? -96.379 6.464 92.206 1.00 63.16 295 GLY A N 1
ATOM 2454 C CA . GLY A 1 295 ? -97.714 7.032 91.977 1.00 63.16 295 GLY A CA 1
ATOM 2455 C C . GLY A 1 295 ? -98.825 6.043 92.341 1.00 63.16 295 GLY A C 1
ATOM 2456 O O . GLY A 1 295 ? -98.544 4.868 92.591 1.00 63.16 295 GLY A O 1
ATOM 2457 N N . ASN A 1 296 ? -100.076 6.508 92.401 1.00 59.12 296 ASN A N 1
ATOM 2458 C CA . ASN A 1 296 ? -101.223 5.654 92.721 1.00 59.12 296 ASN A CA 1
ATOM 2459 C C . ASN A 1 296 ? -101.719 4.909 91.470 1.00 59.12 296 ASN A C 1
ATOM 2461 O O . ASN A 1 296 ? -101.564 5.372 90.343 1.00 59.12 296 ASN A O 1
ATOM 2465 N N . SER A 1 297 ? -102.356 3.749 91.660 1.00 59.12 297 SER A N 1
ATOM 2466 C CA . SER A 1 297 ? -102.671 2.759 90.611 1.00 59.12 297 SER A CA 1
ATOM 2467 C C . SER A 1 297 ? -103.446 3.292 89.392 1.00 59.12 297 SER A C 1
ATOM 2469 O O . SER A 1 297 ? -103.347 2.696 88.319 1.00 59.12 297 SER A O 1
ATOM 2471 N N . ASN A 1 298 ? -104.184 4.400 89.550 1.00 61.56 298 ASN A N 1
ATOM 2472 C CA . ASN A 1 298 ? -105.050 5.008 88.531 1.00 61.56 298 ASN A CA 1
ATOM 2473 C C . ASN A 1 298 ? -104.525 6.339 87.959 1.00 61.56 298 ASN A C 1
ATOM 2475 O O . ASN A 1 298 ? -105.196 6.931 87.110 1.00 61.56 298 ASN A O 1
ATOM 2479 N N . ASP A 1 299 ? -103.355 6.817 88.390 1.00 67.62 299 ASP A N 1
ATOM 2480 C CA . ASP A 1 299 ? -102.801 8.071 87.877 1.00 67.62 299 ASP A CA 1
ATOM 2481 C C . ASP A 1 299 ? -102.285 7.886 86.439 1.00 67.62 299 ASP A C 1
ATOM 2483 O O . ASP A 1 299 ? -101.660 6.874 86.096 1.00 67.62 299 ASP A O 1
ATOM 2487 N N . LYS A 1 300 ? -102.559 8.872 85.573 1.00 68.75 300 LYS A N 1
ATOM 2488 C CA . LYS A 1 300 ? -102.004 8.914 84.213 1.00 68.75 300 LYS A CA 1
ATOM 2489 C C . LYS A 1 300 ? -100.519 9.249 84.281 1.00 68.75 300 LYS A C 1
ATOM 2491 O O . LYS A 1 300 ? -100.136 10.229 84.916 1.00 68.75 300 LYS A O 1
ATOM 2496 N N . ILE A 1 301 ? -99.702 8.472 83.576 1.00 72.94 301 ILE A N 1
ATOM 2497 C CA . ILE A 1 301 ? -98.254 8.687 83.512 1.00 72.94 301 ILE A CA 1
ATOM 2498 C C . ILE A 1 301 ? -97.887 9.396 82.216 1.00 72.94 301 ILE A C 1
ATOM 2500 O O . ILE A 1 301 ? -98.367 9.048 81.139 1.00 72.94 301 ILE A O 1
ATOM 2504 N N . THR A 1 302 ? -96.976 10.355 82.320 1.00 71.06 302 THR A N 1
ATOM 2505 C CA . THR A 1 302 ? -96.293 10.963 81.179 1.00 71.06 302 THR A CA 1
ATOM 2506 C C . THR A 1 302 ? -94.816 10.599 81.222 1.00 71.06 302 THR A C 1
ATOM 2508 O O . THR A 1 302 ? -94.157 10.803 82.241 1.00 71.06 302 THR A O 1
ATOM 2511 N N . PHE A 1 303 ? -94.290 10.081 80.114 1.00 77.19 303 PHE A N 1
ATOM 2512 C CA . PHE A 1 303 ? -92.879 9.722 79.983 1.00 77.19 303 PHE A CA 1
ATOM 2513 C C . PHE A 1 303 ? -92.090 10.816 79.262 1.00 77.19 303 PHE A C 1
ATOM 2515 O O . PHE A 1 303 ? -92.617 11.422 78.326 1.00 77.19 303 PHE A O 1
ATOM 2522 N N . PRO A 1 304 ? -90.811 11.032 79.624 1.00 80.06 304 PRO A N 1
ATOM 2523 C CA . PRO A 1 304 ? -89.882 11.753 78.765 1.00 80.06 304 PRO A CA 1
ATOM 2524 C C . PRO A 1 304 ? -89.828 11.107 77.374 1.00 80.06 304 PRO A C 1
ATOM 2526 O O . PRO A 1 304 ? -89.866 9.878 77.254 1.00 80.06 304 PRO A O 1
ATOM 2529 N N . ILE A 1 305 ? -89.718 11.933 76.330 1.00 76.38 305 ILE A N 1
ATOM 2530 C CA . ILE A 1 305 ? -89.747 11.500 74.922 1.00 76.38 305 ILE A CA 1
ATOM 2531 C C . ILE A 1 305 ? -88.714 10.394 74.659 1.00 76.38 305 ILE A C 1
ATOM 2533 O O . ILE A 1 305 ? -89.036 9.406 74.008 1.00 76.38 305 ILE A O 1
ATOM 2537 N N . ASP A 1 306 ? -87.519 10.492 75.241 1.00 75.62 306 ASP A N 1
ATOM 2538 C CA . ASP A 1 306 ? -86.438 9.516 75.052 1.00 75.62 306 ASP A CA 1
ATOM 2539 C C . ASP A 1 306 ? -86.778 8.119 75.596 1.00 75.62 306 ASP A C 1
ATOM 2541 O O . ASP A 1 306 ? -86.424 7.096 75.003 1.00 75.62 306 ASP A O 1
ATOM 2545 N N . VAL A 1 307 ? -87.524 8.060 76.702 1.00 77.00 307 VAL A N 1
ATOM 2546 C CA . VAL A 1 307 ? -87.976 6.808 77.326 1.00 77.00 307 VAL A CA 1
ATOM 2547 C C . VAL A 1 307 ? -89.105 6.193 76.503 1.00 77.00 307 VAL A C 1
ATOM 2549 O O . VAL A 1 307 ? -89.080 4.995 76.225 1.00 77.00 307 VAL A O 1
ATOM 2552 N N . ALA A 1 308 ? -90.051 7.013 76.038 1.00 75.50 308 ALA A N 1
ATOM 2553 C CA . ALA A 1 308 ? -91.121 6.580 75.140 1.00 75.50 308 ALA A CA 1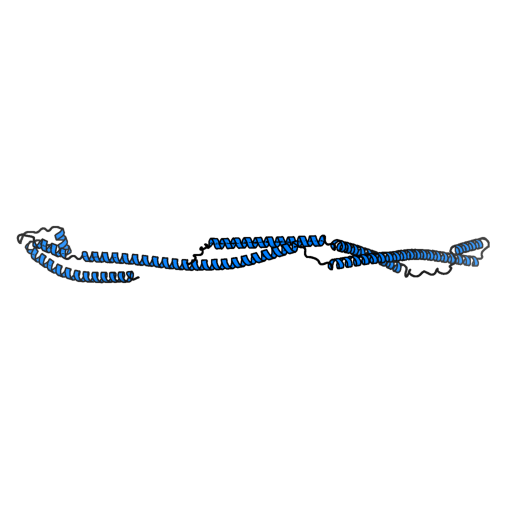
ATOM 2554 C C . ALA A 1 308 ? -90.576 6.066 73.793 1.00 75.50 308 ALA A C 1
ATOM 2556 O O . ALA A 1 308 ? -90.997 5.009 73.318 1.00 75.50 308 ALA A O 1
ATOM 2557 N N . MET A 1 309 ? -89.594 6.761 73.207 1.00 78.25 309 MET A N 1
ATOM 2558 C CA . MET A 1 309 ? -88.915 6.329 71.982 1.00 78.25 309 MET A CA 1
ATOM 2559 C C . MET A 1 309 ? -88.165 5.015 72.183 1.00 78.25 309 MET A C 1
ATOM 2561 O O . MET A 1 309 ? -88.263 4.132 71.335 1.00 78.25 309 MET A O 1
ATOM 2565 N N . SER A 1 310 ? -87.464 4.846 73.306 1.00 78.19 310 SER A N 1
ATOM 2566 C CA . SER A 1 310 ? -86.725 3.613 73.592 1.00 78.19 310 SER A CA 1
ATOM 2567 C C . SER A 1 310 ? -87.667 2.420 73.803 1.00 78.19 310 SER A C 1
ATOM 2569 O O . SER A 1 310 ? -87.444 1.351 73.239 1.00 78.19 310 SER A O 1
ATOM 2571 N N . LEU A 1 311 ? -88.775 2.601 74.531 1.00 78.44 311 LEU A N 1
ATOM 2572 C CA . LEU A 1 311 ? -89.816 1.572 74.673 1.00 78.44 311 LEU A CA 1
ATOM 2573 C C . LEU A 1 311 ? -90.433 1.197 73.317 1.00 78.44 311 LEU A C 1
ATOM 2575 O O . LEU A 1 311 ? -90.578 0.013 73.011 1.00 78.44 311 LEU A O 1
ATOM 2579 N N . SER A 1 312 ? -90.710 2.189 72.464 1.00 79.38 312 SER A N 1
ATOM 2580 C CA . SER A 1 312 ? -91.195 1.968 71.098 1.00 79.38 312 SER A CA 1
ATOM 2581 C C . SER A 1 312 ? -90.164 1.255 70.216 1.00 79.38 312 SER A C 1
ATOM 2583 O O . SER A 1 312 ? -90.526 0.370 69.441 1.00 79.38 312 SER A O 1
ATOM 2585 N N . GLN A 1 313 ? -88.878 1.598 70.335 1.00 79.69 313 GLN A N 1
ATOM 2586 C CA . GLN A 1 313 ? -87.780 0.971 69.596 1.00 79.69 313 GLN A CA 1
ATOM 2587 C C . GLN A 1 313 ? -87.655 -0.522 69.934 1.00 79.69 313 GLN A C 1
ATOM 2589 O O . GLN A 1 313 ? -87.429 -1.339 69.042 1.00 79.69 313 GLN A O 1
ATOM 2594 N N . PHE A 1 314 ? -87.886 -0.894 71.196 1.00 76.88 314 PHE A N 1
ATOM 2595 C CA . PHE A 1 314 ? -87.944 -2.290 71.647 1.00 76.88 314 PHE A CA 1
ATOM 2596 C C . PHE A 1 314 ? -89.331 -2.941 71.458 1.00 76.88 314 PHE A C 1
ATOM 2598 O O . PHE A 1 314 ? -89.569 -4.066 71.905 1.00 76.88 314 PHE A O 1
ATOM 2605 N N . LYS A 1 315 ? -90.252 -2.260 70.75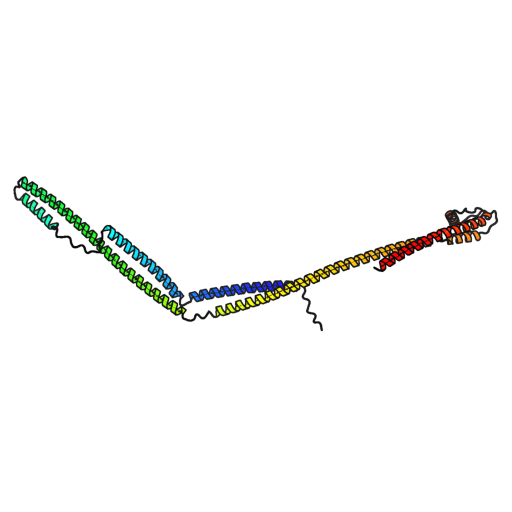7 1.00 79.00 315 LYS A N 1
ATOM 2606 C CA . LYS A 1 315 ? -91.628 -2.699 70.463 1.00 79.00 315 LYS A CA 1
ATOM 2607 C C . LYS A 1 315 ? -92.450 -3.029 71.716 1.00 79.00 315 LYS A C 1
ATOM 2609 O O . LYS A 1 315 ? -93.250 -3.963 71.688 1.00 79.00 315 LYS A O 1
ATOM 2614 N N . ILE A 1 316 ? -92.211 -2.342 72.828 1.00 80.44 316 ILE A N 1
ATOM 2615 C CA . ILE A 1 316 ? -92.901 -2.537 74.112 1.00 80.44 316 ILE A CA 1
ATOM 2616 C C . ILE A 1 316 ? -94.019 -1.511 74.226 1.00 80.44 316 ILE A C 1
ATOM 2618 O O . ILE A 1 316 ? -93.849 -0.354 73.837 1.00 80.44 316 ILE A O 1
ATOM 2622 N N . ARG A 1 317 ? -95.184 -1.927 74.731 1.00 75.81 317 ARG A N 1
ATOM 2623 C CA . ARG A 1 317 ? -96.312 -1.004 74.899 1.00 75.81 317 ARG A CA 1
ATOM 2624 C C . ARG A 1 317 ? -95.974 0.029 75.971 1.00 75.81 317 ARG A C 1
ATOM 2626 O O . ARG A 1 317 ? -95.573 -0.329 77.071 1.00 75.81 317 ARG A O 1
ATOM 2633 N N . ILE A 1 318 ? -96.151 1.308 75.644 1.00 79.38 318 ILE A N 1
ATOM 2634 C CA . ILE A 1 318 ? -95.931 2.400 76.596 1.00 79.38 318 ILE A CA 1
ATOM 2635 C C . ILE A 1 318 ? -97.076 2.356 77.621 1.00 79.38 318 ILE A C 1
ATOM 2637 O O . ILE A 1 318 ? -98.238 2.484 77.220 1.00 79.38 318 ILE A O 1
ATOM 2641 N N . PRO A 1 319 ? -96.791 2.153 78.918 1.00 77.81 319 PRO A N 1
ATOM 2642 C CA . PRO A 1 319 ? -97.831 2.093 79.930 1.00 77.81 319 PRO A CA 1
ATOM 2643 C C . PRO A 1 319 ? -98.528 3.448 80.037 1.00 77.81 319 PRO A C 1
ATOM 2645 O O . PRO A 1 319 ? -97.903 4.499 80.011 1.00 77.81 319 PRO A O 1
ATOM 2648 N N . SER A 1 320 ? -99.848 3.435 80.145 1.00 74.25 320 SER A N 1
ATOM 2649 C CA . SER A 1 320 ? -100.656 4.657 80.283 1.00 74.25 320 SER A CA 1
ATOM 2650 C C . SER A 1 320 ? -101.051 4.936 81.739 1.00 74.25 320 SER A C 1
ATOM 2652 O O . SER A 1 320 ? -101.479 6.045 82.064 1.00 74.25 320 SER A O 1
ATOM 2654 N N . GLN A 1 321 ? -100.886 3.934 82.612 1.00 76.25 321 GLN A N 1
ATOM 2655 C CA . GLN A 1 321 ? -101.296 3.914 84.019 1.00 76.25 321 GLN A CA 1
ATOM 2656 C C . GLN A 1 321 ? -100.237 3.210 84.882 1.00 76.25 321 GLN A C 1
ATOM 2658 O O . GLN A 1 321 ? -99.564 2.292 84.407 1.00 76.25 321 GLN A O 1
ATOM 2663 N N . PHE A 1 322 ? -100.106 3.594 86.158 1.00 73.56 322 PHE A N 1
ATOM 2664 C CA . PHE A 1 322 ? -99.113 3.012 87.083 1.00 73.56 322 PHE A CA 1
ATOM 2665 C C . PHE A 1 322 ? -99.276 1.508 87.305 1.00 73.56 322 PHE A C 1
ATOM 2667 O O . PHE A 1 322 ? -98.280 0.800 87.437 1.00 73.56 322 PHE A O 1
ATOM 2674 N N . SER A 1 323 ? -100.503 0.993 87.253 1.00 70.06 323 SER A N 1
ATOM 2675 C CA . SER A 1 323 ? -100.787 -0.448 87.311 1.00 70.06 323 SER A CA 1
ATOM 2676 C C . SER A 1 323 ? -100.143 -1.257 86.174 1.00 70.06 323 SER A C 1
ATOM 2678 O O . SER A 1 323 ? -99.918 -2.456 86.322 1.00 70.06 323 SER A O 1
ATOM 2680 N N . GLN A 1 324 ? -99.807 -0.613 85.051 1.00 76.94 324 GLN A N 1
ATOM 2681 C CA . GLN A 1 324 ? -99.213 -1.247 83.872 1.00 76.94 324 GLN A CA 1
ATOM 2682 C C . GLN A 1 324 ? -97.676 -1.239 83.902 1.00 76.94 324 GLN A C 1
ATOM 2684 O O . GLN A 1 324 ? -97.052 -1.948 83.111 1.00 76.94 324 GLN A O 1
ATOM 2689 N N . ILE A 1 325 ? -97.049 -0.478 84.811 1.00 77.31 325 ILE A N 1
ATOM 2690 C CA . ILE A 1 325 ? -95.585 -0.416 84.945 1.00 77.31 325 ILE A CA 1
ATOM 2691 C C . ILE A 1 325 ? -94.982 -1.795 85.270 1.00 77.31 325 ILE A C 1
ATOM 2693 O O . ILE A 1 325 ? -94.056 -2.184 84.561 1.00 77.31 325 ILE A O 1
ATOM 2697 N N . PRO A 1 326 ? -95.481 -2.574 86.254 1.00 75.75 326 PRO A N 1
ATOM 2698 C CA . PRO A 1 326 ? -94.908 -3.886 86.568 1.00 75.75 326 PRO A CA 1
ATOM 2699 C C . PRO A 1 326 ? -94.967 -4.859 85.384 1.00 75.75 326 PRO A C 1
ATOM 2701 O O . PRO A 1 326 ? -93.976 -5.514 85.074 1.00 75.75 326 PRO A O 1
ATOM 2704 N N . LEU A 1 327 ? -96.089 -4.873 84.654 1.00 78.62 327 LEU A N 1
ATOM 2705 C CA . LEU A 1 327 ? -96.260 -5.689 83.446 1.00 78.62 327 LEU A CA 1
ATOM 2706 C C . LEU A 1 327 ? -95.295 -5.267 82.330 1.00 78.62 327 LEU A C 1
ATOM 2708 O O . LEU A 1 327 ? -94.714 -6.113 81.657 1.00 78.62 327 LEU A O 1
ATOM 2712 N N . THR A 1 328 ? -95.083 -3.959 82.168 1.00 79.12 328 THR A N 1
ATOM 2713 C CA . THR A 1 328 ? -94.124 -3.407 81.199 1.00 79.12 328 THR A CA 1
ATOM 2714 C C . THR A 1 328 ? -92.681 -3.750 81.587 1.00 79.12 328 THR A C 1
ATOM 2716 O O . THR A 1 328 ? -91.867 -4.048 80.717 1.00 79.12 328 THR A O 1
ATOM 2719 N N . ILE A 1 329 ? -92.353 -3.745 82.885 1.00 79.62 329 ILE A N 1
ATOM 2720 C CA . ILE A 1 329 ? -91.040 -4.156 83.405 1.00 79.62 329 ILE A CA 1
ATOM 2721 C C . ILE A 1 329 ? -90.790 -5.642 83.134 1.00 79.62 329 ILE A C 1
ATOM 2723 O O . ILE A 1 329 ? -89.685 -6.008 82.735 1.00 79.62 329 ILE A O 1
ATOM 2727 N N . ASP A 1 330 ? -91.788 -6.501 83.318 1.00 78.94 330 ASP A N 1
ATOM 2728 C CA . ASP A 1 330 ? -91.635 -7.928 83.037 1.00 78.94 330 ASP A CA 1
ATOM 2729 C C . ASP A 1 330 ? -91.555 -8.209 81.527 1.00 78.94 330 ASP A C 1
ATOM 2731 O O . ASP A 1 330 ? -90.711 -9.000 81.103 1.00 78.94 330 ASP A O 1
ATOM 2735 N N . GLU A 1 331 ? -92.308 -7.481 80.691 1.00 82.31 331 GLU A N 1
ATOM 2736 C CA . GLU A 1 331 ? -92.153 -7.529 79.228 1.00 82.31 331 GLU A CA 1
ATOM 2737 C C . GLU A 1 331 ? -90.750 -7.057 78.788 1.00 82.31 331 GLU A C 1
ATOM 2739 O O . GLU A 1 331 ? -90.123 -7.676 77.925 1.00 82.31 331 GLU A O 1
ATOM 2744 N N . LEU A 1 332 ? -90.214 -6.007 79.423 1.00 80.81 332 LEU A N 1
ATOM 2745 C CA . LEU A 1 332 ? -88.839 -5.529 79.233 1.00 80.81 332 LEU A CA 1
ATOM 2746 C C . LEU A 1 332 ? -87.800 -6.579 79.623 1.00 80.81 332 LEU A C 1
ATOM 2748 O O . LEU A 1 332 ? -86.824 -6.749 78.897 1.00 80.81 332 LEU A O 1
ATOM 2752 N N . LYS A 1 333 ? -87.986 -7.290 80.741 1.00 80.25 333 LYS A N 1
ATOM 2753 C CA . LYS A 1 333 ? -87.071 -8.357 81.175 1.00 80.25 333 LYS A CA 1
ATOM 2754 C C . LYS A 1 333 ? -87.082 -9.540 80.211 1.00 80.25 333 LYS A C 1
ATOM 2756 O O . LYS A 1 333 ? -86.013 -10.045 79.881 1.00 80.25 333 LYS A O 1
ATOM 2761 N N . ILE A 1 334 ? -88.256 -9.955 79.734 1.00 81.94 334 ILE A N 1
ATOM 2762 C CA . ILE A 1 334 ? -88.384 -11.048 78.758 1.00 81.94 334 ILE A CA 1
ATOM 2763 C C . ILE A 1 334 ? -87.693 -10.658 77.448 1.00 81.94 334 ILE A C 1
ATOM 2765 O O . ILE A 1 334 ? -86.806 -11.371 76.983 1.00 81.94 334 ILE A O 1
ATOM 2769 N N . LYS A 1 335 ? -87.998 -9.473 76.906 1.00 80.75 335 LYS A N 1
ATOM 2770 C CA . LYS A 1 335 ? -87.340 -8.991 75.683 1.00 80.75 335 LYS A CA 1
ATOM 2771 C C . LYS A 1 335 ? -85.853 -8.731 75.863 1.00 80.75 335 LYS A C 1
ATOM 2773 O O . LYS A 1 335 ? -85.104 -8.918 74.912 1.00 80.75 335 LYS A O 1
ATOM 2778 N N . LYS A 1 336 ? -85.403 -8.345 77.060 1.00 80.62 336 LYS A N 1
ATOM 2779 C CA . LYS A 1 336 ? -83.976 -8.263 77.384 1.00 80.62 336 LYS A CA 1
ATOM 2780 C C . LYS A 1 336 ? -83.319 -9.639 77.272 1.00 80.62 336 LYS A C 1
ATOM 2782 O O . LYS A 1 336 ? -82.236 -9.726 76.712 1.00 80.62 336 LYS A O 1
ATOM 2787 N N . ILE A 1 337 ? -83.948 -10.702 77.776 1.00 78.94 337 ILE A N 1
ATOM 2788 C CA . ILE A 1 337 ? -83.407 -12.068 77.686 1.00 78.94 337 ILE A CA 1
ATOM 2789 C C . ILE A 1 337 ? -83.293 -12.513 76.224 1.00 78.94 337 ILE A C 1
ATOM 2791 O O . ILE A 1 337 ? -82.248 -13.036 75.837 1.00 78.94 337 ILE A O 1
ATOM 2795 N N . ASP A 1 338 ? -84.321 -12.273 75.410 1.00 79.00 338 ASP A N 1
ATOM 2796 C CA . ASP A 1 338 ? -84.300 -12.629 73.986 1.00 79.00 338 ASP A CA 1
ATOM 2797 C C . ASP A 1 338 ? -83.276 -11.788 73.209 1.00 79.00 338 ASP A C 1
ATOM 2799 O O . ASP A 1 338 ? -82.451 -12.331 72.478 1.00 79.00 338 ASP A O 1
ATOM 2803 N N . PHE A 1 339 ? -83.224 -10.477 73.462 1.00 78.88 339 PHE A N 1
ATOM 2804 C CA . PHE A 1 339 ? -82.225 -9.582 72.879 1.00 78.88 339 PHE A CA 1
ATOM 2805 C C . PHE A 1 339 ? -80.797 -9.980 73.266 1.00 78.88 339 PHE A C 1
ATOM 2807 O O . PHE A 1 339 ? -79.915 -9.976 72.418 1.00 78.88 339 PHE A O 1
ATOM 2814 N N . VAL A 1 340 ? -80.551 -10.361 74.523 1.00 77.50 340 VAL A N 1
ATOM 2815 C CA . VAL A 1 340 ? -79.232 -10.824 74.980 1.00 77.50 340 VAL A CA 1
ATOM 2816 C C . VAL A 1 340 ? -78.838 -12.132 74.296 1.00 77.50 340 VAL A C 1
ATOM 2818 O O . VAL A 1 340 ? -77.668 -12.293 73.963 1.00 77.50 340 VAL A O 1
ATOM 2821 N N . LYS A 1 341 ? -79.779 -13.051 74.045 1.00 79.44 341 LYS A N 1
ATOM 2822 C CA . LYS A 1 341 ? -79.500 -14.284 73.292 1.00 79.44 341 LYS A CA 1
ATOM 2823 C C . LYS A 1 341 ? -79.136 -13.986 71.836 1.00 79.44 341 LYS A C 1
ATOM 2825 O O . LYS A 1 341 ? -78.105 -14.469 71.376 1.00 79.44 341 LYS A O 1
ATOM 2830 N N . ASP A 1 342 ? -79.919 -13.158 71.150 1.00 76.94 342 ASP A N 1
ATOM 2831 C CA . ASP A 1 342 ? -79.660 -12.785 69.752 1.00 76.94 342 ASP A CA 1
ATOM 2832 C C . ASP A 1 342 ? -78.356 -11.987 69.608 1.00 76.94 342 ASP A C 1
ATOM 2834 O O . ASP A 1 342 ? -77.544 -12.245 68.718 1.00 76.94 342 ASP A O 1
ATOM 2838 N N . VAL A 1 343 ? -78.099 -11.061 70.536 1.00 78.00 343 VAL A N 1
ATOM 2839 C CA . VAL A 1 343 ? -76.841 -10.311 70.610 1.00 78.00 343 VAL A CA 1
ATOM 2840 C C . VAL A 1 343 ? -75.667 -11.230 70.928 1.00 78.00 343 VAL A C 1
ATOM 2842 O O . VAL A 1 343 ? -74.613 -11.059 70.332 1.00 78.00 343 VAL A O 1
ATOM 2845 N N . ALA A 1 344 ? -75.814 -12.227 71.803 1.00 75.12 344 ALA A N 1
ATOM 2846 C CA . ALA A 1 344 ? -74.740 -13.176 72.096 1.00 75.12 344 ALA A CA 1
ATOM 2847 C C . ALA A 1 344 ? -74.368 -14.025 70.870 1.00 75.12 344 ALA A C 1
ATOM 2849 O O . ALA A 1 344 ? -73.182 -14.242 70.621 1.00 75.12 344 ALA A O 1
ATOM 2850 N N . VAL A 1 345 ? -75.356 -14.456 70.075 1.00 79.38 345 VAL A N 1
ATOM 2851 C CA . VAL A 1 345 ? -75.116 -15.140 68.792 1.00 79.38 345 VAL A CA 1
ATOM 2852 C C . VAL A 1 345 ? -74.398 -14.202 67.824 1.00 79.38 345 VAL A C 1
ATOM 2854 O O . VAL A 1 345 ? -73.348 -14.561 67.293 1.00 79.38 345 VAL A O 1
ATOM 2857 N N . ARG A 1 346 ? -74.891 -12.969 67.663 1.00 77.94 346 ARG A N 1
ATOM 2858 C CA . ARG A 1 346 ? -74.291 -11.998 66.742 1.00 77.94 346 ARG A CA 1
ATOM 2859 C C . ARG A 1 346 ? -72.884 -11.562 67.159 1.00 77.94 346 ARG A C 1
ATOM 2861 O O . ARG A 1 346 ? -72.016 -11.414 66.308 1.00 77.94 346 ARG A O 1
ATOM 2868 N N . ILE A 1 347 ? -72.630 -11.383 68.454 1.00 76.50 347 ILE A N 1
ATOM 2869 C CA . ILE A 1 347 ? -71.296 -11.087 68.994 1.00 76.50 347 ILE A CA 1
ATOM 2870 C C . ILE A 1 347 ? -70.340 -12.239 68.696 1.00 76.50 347 ILE A C 1
ATOM 2872 O O . ILE A 1 347 ? -69.206 -11.987 68.301 1.00 76.50 347 ILE A O 1
ATOM 2876 N N . LYS A 1 348 ? -70.791 -13.488 68.844 1.00 78.75 348 LYS A N 1
ATOM 2877 C CA . LYS A 1 348 ? -69.971 -14.659 68.533 1.00 78.75 348 LYS A CA 1
ATOM 2878 C C . LYS A 1 348 ? -69.623 -14.732 67.042 1.00 78.75 348 LYS A C 1
ATOM 2880 O O . LYS A 1 348 ? -68.465 -14.961 66.713 1.00 78.75 348 LYS A O 1
ATOM 2885 N N . GLU A 1 349 ? -70.582 -14.473 66.152 1.00 81.25 349 GLU A N 1
ATOM 2886 C CA . GLU A 1 349 ? -70.329 -14.375 64.704 1.00 81.25 349 GLU A CA 1
ATOM 2887 C C . GLU A 1 349 ? -69.318 -13.267 64.372 1.00 81.25 349 GLU A C 1
ATOM 2889 O O . GLU A 1 349 ? -68.382 -13.489 63.605 1.00 81.25 349 GLU A O 1
ATOM 2894 N N . LEU A 1 350 ? -69.477 -12.086 64.981 1.00 77.69 350 LEU A N 1
ATOM 2895 C CA . LEU A 1 350 ? -68.553 -10.963 64.811 1.00 77.69 350 LEU A CA 1
ATOM 2896 C C . LEU A 1 350 ? -67.149 -11.297 65.340 1.00 77.69 350 LEU A C 1
ATOM 2898 O O . LEU A 1 350 ? -66.162 -10.924 64.713 1.00 77.69 350 LEU A O 1
ATOM 2902 N N . ASP A 1 351 ? -67.035 -12.027 66.451 1.00 77.44 351 ASP A N 1
ATOM 2903 C CA . ASP A 1 351 ? -65.748 -12.476 66.995 1.00 77.44 351 ASP A CA 1
ATOM 2904 C C . ASP A 1 351 ? -65.068 -13.515 66.089 1.00 77.44 351 ASP A C 1
ATOM 2906 O O . ASP A 1 351 ? -63.852 -13.466 65.896 1.00 77.44 351 ASP A O 1
ATOM 2910 N N . GLU A 1 352 ? -65.835 -14.409 65.461 1.00 83.06 352 GLU A N 1
ATOM 2911 C CA . GLU A 1 352 ? -65.323 -15.347 64.455 1.00 83.06 352 GLU A CA 1
ATOM 2912 C C . GLU A 1 352 ? -64.881 -14.636 63.162 1.00 83.06 352 GLU A C 1
ATOM 2914 O O . GLU A 1 352 ? -63.901 -15.041 62.529 1.00 83.06 352 GLU A O 1
ATOM 2919 N N . GLU A 1 353 ? -65.572 -13.574 62.743 1.00 79.75 353 GLU A N 1
ATOM 2920 C CA . GLU A 1 353 ? -65.163 -12.736 61.606 1.00 79.75 353 GLU A CA 1
ATOM 2921 C C . GLU A 1 353 ? -63.909 -11.910 61.919 1.00 79.75 353 GLU A C 1
ATOM 2923 O O . GLU A 1 353 ? -62.972 -11.892 61.116 1.00 79.75 353 GLU A O 1
ATOM 2928 N N . ILE A 1 354 ? -63.835 -11.297 63.103 1.00 78.62 354 ILE A N 1
ATOM 2929 C CA . ILE A 1 354 ? -62.640 -10.585 63.576 1.00 78.62 354 ILE A CA 1
ATOM 2930 C C . ILE A 1 354 ? -61.451 -11.548 63.679 1.00 78.62 354 ILE A C 1
ATOM 2932 O O . ILE A 1 354 ? -60.358 -11.214 63.220 1.00 78.62 354 ILE A O 1
ATOM 2936 N N . GLY A 1 355 ? -61.659 -12.762 64.200 1.00 78.12 355 GLY A N 1
ATOM 2937 C CA . GLY A 1 355 ? -60.629 -13.800 64.264 1.00 78.12 355 GLY A CA 1
ATOM 2938 C C . GLY A 1 355 ? -60.103 -14.199 62.882 1.00 78.12 355 GLY A C 1
ATOM 2939 O O . GLY A 1 355 ? -58.891 -14.288 62.681 1.00 78.12 355 GLY A O 1
ATOM 2940 N N . ARG A 1 356 ? -60.993 -14.347 61.889 1.00 83.56 356 ARG A N 1
ATOM 2941 C CA . ARG A 1 356 ? -60.605 -14.608 60.490 1.00 83.56 356 ARG A CA 1
ATOM 2942 C C . ARG A 1 356 ? -59.795 -13.460 59.882 1.00 83.56 356 ARG A C 1
ATOM 2944 O O . ARG A 1 356 ? -58.831 -13.713 59.156 1.00 83.56 356 ARG A O 1
ATOM 2951 N N . ILE A 1 357 ? -60.154 -12.212 60.181 1.00 78.69 357 ILE A N 1
ATOM 2952 C CA . ILE A 1 357 ? -59.400 -11.032 59.736 1.00 78.69 357 ILE A CA 1
ATOM 2953 C C . ILE A 1 357 ? -58.017 -10.992 60.401 1.00 78.69 357 ILE A C 1
ATOM 2955 O O . ILE A 1 357 ? -57.023 -10.755 59.714 1.00 78.69 357 ILE A O 1
ATOM 2959 N N . ASP A 1 358 ? -57.916 -11.293 61.696 1.00 76.69 358 ASP A N 1
ATOM 2960 C CA . ASP A 1 358 ? -56.639 -11.335 62.416 1.00 76.69 358 ASP A CA 1
ATOM 2961 C C . ASP A 1 358 ? -55.700 -12.423 61.882 1.00 76.69 358 ASP A C 1
ATOM 2963 O O . ASP A 1 358 ? -54.507 -12.174 61.687 1.00 76.69 358 ASP A O 1
ATOM 2967 N N . GLU A 1 359 ? -56.223 -13.605 61.549 1.00 81.88 359 GLU A N 1
ATOM 2968 C CA . GLU A 1 359 ? -55.446 -14.638 60.860 1.00 81.88 359 GLU A CA 1
ATOM 2969 C C . GLU A 1 359 ? -54.980 -14.188 59.469 1.00 81.88 359 GLU A C 1
ATOM 2971 O O . GLU A 1 359 ? -53.840 -14.459 59.077 1.00 81.88 359 GLU A O 1
ATOM 2976 N N . ALA A 1 360 ? -55.830 -13.481 58.719 1.00 78.25 360 ALA A N 1
ATOM 2977 C CA . ALA A 1 360 ? -55.481 -12.950 57.404 1.00 78.25 360 ALA A CA 1
ATOM 2978 C C . ALA A 1 360 ? -54.413 -11.843 57.480 1.00 78.25 360 ALA A C 1
ATOM 2980 O O . ALA A 1 360 ? -53.535 -11.783 56.616 1.00 78.25 360 ALA A O 1
ATOM 2981 N N . ILE A 1 361 ? -54.449 -10.997 58.516 1.00 76.81 361 ILE A N 1
ATOM 2982 C CA . ILE A 1 361 ? -53.405 -10.004 58.806 1.00 76.81 361 ILE A CA 1
ATOM 2983 C C . ILE A 1 361 ? -52.105 -10.712 59.187 1.00 76.81 361 ILE A C 1
ATOM 2985 O O . ILE A 1 361 ? -51.051 -10.375 58.648 1.00 76.81 361 ILE A O 1
ATOM 2989 N N . LYS A 1 362 ? -52.164 -11.714 60.071 1.00 79.88 362 LYS A N 1
ATOM 2990 C CA . LYS A 1 362 ? -50.985 -12.455 60.536 1.00 79.88 362 LYS A CA 1
ATOM 2991 C C . LYS A 1 362 ? -50.269 -13.159 59.380 1.00 79.88 362 LYS A C 1
ATOM 2993 O O . LYS A 1 362 ? -49.090 -12.908 59.163 1.00 79.88 362 LYS A O 1
ATOM 2998 N N . LYS A 1 363 ? -51.008 -13.891 58.537 1.00 79.00 363 LYS A N 1
ATOM 2999 C CA . LYS A 1 363 ? -50.463 -14.539 57.325 1.00 79.00 363 LYS A CA 1
ATOM 3000 C C . LYS A 1 363 ? -49.808 -13.563 56.343 1.00 79.00 363 LYS A C 1
ATOM 3002 O O . LYS A 1 363 ? -48.934 -13.969 55.587 1.00 79.00 363 LYS A O 1
ATOM 3007 N N . LYS A 1 364 ? -50.242 -12.298 56.313 1.00 74.69 364 LYS A N 1
ATOM 3008 C CA . LYS A 1 364 ? -49.658 -11.256 55.453 1.00 74.69 364 LYS A CA 1
ATOM 3009 C C . LYS A 1 364 ? -48.500 -10.491 56.097 1.00 74.69 364 LYS A C 1
ATOM 3011 O O . LYS A 1 364 ? -47.735 -9.892 55.356 1.00 74.69 364 LYS A O 1
ATOM 3016 N N . LYS A 1 365 ? -48.384 -10.486 57.431 1.00 70.19 365 LYS A N 1
ATOM 3017 C CA . LYS A 1 365 ? -47.246 -9.905 58.170 1.00 70.19 365 LYS A CA 1
ATOM 3018 C C . LYS A 1 365 ? -46.024 -10.824 58.192 1.00 70.19 365 LYS A C 1
ATOM 3020 O O . LYS A 1 365 ? -44.916 -10.327 58.338 1.00 70.19 365 LYS A O 1
ATOM 3025 N N . ASP A 1 366 ? -46.230 -12.128 58.023 1.00 66.31 366 ASP A N 1
ATOM 3026 C CA . ASP A 1 366 ? -45.156 -13.126 57.926 1.00 66.31 366 ASP A CA 1
ATOM 3027 C C . ASP A 1 366 ? -44.478 -13.158 56.530 1.00 66.31 366 ASP A C 1
ATOM 3029 O O . ASP A 1 366 ? -43.655 -14.034 56.259 1.00 66.31 366 ASP A O 1
ATOM 3033 N N . PHE A 1 367 ? -44.825 -12.212 55.646 1.00 53.28 367 PHE A N 1
ATOM 3034 C CA . PHE A 1 367 ? -44.320 -12.028 54.279 1.00 53.28 367 PHE A CA 1
ATOM 3035 C C . PHE A 1 367 ? -43.523 -10.723 54.185 1.00 53.28 367 PHE A C 1
ATOM 3037 O O . PHE A 1 367 ? -42.494 -10.709 53.469 1.00 53.28 367 PHE A O 1
#

Sequence (367 aa):
MKSSKPQIGMKALKQEMIDLKADQHKFDEQIKEYENKIEEIKRSDAKNSPKYPLLTKNKELNLTIKELLSNRKECYDKMEEITDAYGDLGQKHKEAVRYMSTEAIDKRLKDINMEMLKFPCSTQQSKVFENEIKDLKIKKQEIENEQKKFEIIKQAQEKYYALKDNVRELSKQISELKKEINNNMDQIKALDSIDQKMNPQVESLQKNITELKNKKLEMKARETVLQQEISKKREEYNIFQQKKVIQEAYEKKKKEILEKIQEFEKQKEKLGFEKTKCDSSKFDSLIFFLGNMKGNSNDKITFPIDVAMSLSQFKIRIPSQFSQIPLTIDELKIKKIDFVKDVAVRIKELDEEIGRIDEAIKKKKDF

Foldseek 3Di:
DPPPDPPDDLVNLVVLLVVLVVLLVVLVVLLVVLVVVLVVVVVVCCCVPPLNVLVVVLVVLVVVLVVLVVVLVVLVVLLVVLCVVQNPLVDDPDPDDDDPDLVNLVVVLVVLVVVPVPDPDDPVRVVVSVVSNVVSVVSSVVVVVVVVSVVVSVVSSVSSVVSVVSSVVSVVSSVVSVVSSVVSVVVVVVSVPPDPDDDVSSVVSVVVSVVSVVVSVVSVVVSVVSVVVSVVVVVVVVVVVVVVVVVVVVVVVVVVLVVVLVVLVVVLVVLVVVLVVLDLVLLVVLLVVLVPDDDDFADFDDDDPVSVVSCVVLVQDDDGGNVCSVVSSVVSVVSSVVSVVVSVVVSVVSVVVSVVSVVVSVVSVVD